Protein AF-A0A834X0B5-F1 (afdb_monomer)

Organism: NCBI:txid362788

Sequence (220 aa):
MANETEEEGETEVTEYNPHFNELLESYNNLLEDSMKVLEKYGELKVSHSKVLKAFGKMKIEKEALEEKFKLKEEEYSMTALITENKKLKATIDKLNYDLGNFVRGEENLNLILGSQRSANDRSGLGFEVESSGTKKNNEVSIGVSDDIPEGIIIQTSPQTEQESVEEFEHETTFQEAEPNSSSLPESPEEPVDIEIEYVAFENQLADIFVEPLVTEKSLS

Secondary structure (DSSP, 8-state):
-----------------HHHHHHHHHHHHHHHHHHHHHHHHHHHHHHHHHHHHHHHHHHHHHHHHHHHHHHHHHHHHHHHHHHHHHHHHHHHHHHHHHHHHHHHHHHHHHHHHHHS--TT-GGGTT---------------------------------------------------PPPP----------------TTSSSSSSSSS------------

Solvent-accessible surface area (backbone atoms only — not comparable to full-atom values): 15037 Å² total; per-residue (Å²): 136,88,84,83,85,83,82,84,74,82,76,81,75,77,76,82,57,68,66,57,57,56,50,52,50,52,50,52,52,53,51,53,51,51,52,53,52,51,52,52,50,52,54,48,53,54,51,50,53,53,50,54,54,52,51,54,51,52,52,53,53,49,54,56,48,54,51,52,49,53,54,50,52,51,50,53,53,50,53,52,52,54,53,50,52,52,53,52,50,55,48,50,56,49,51,53,51,53,48,54,52,50,54,51,50,50,52,53,48,51,53,54,59,72,68,52,73,54,94,81,62,46,84,84,71,78,60,76,78,78,70,84,76,82,85,86,83,90,85,89,80,86,89,81,87,82,87,87,84,87,86,83,86,86,84,80,84,92,81,87,83,80,87,78,86,77,84,79,83,77,84,77,84,80,79,87,78,84,82,81,90,84,89,85,86,90,83,93,78,77,79,83,77,79,78,72,79,79,80,66,67,78,73,64,68,69,76,76,76,81,80,80,87,80,83,87,84,82,94,126

Structure (mmCIF, N/CA/C/O backbone):
data_AF-A0A834X0B5-F1
#
_entry.id   AF-A0A834X0B5-F1
#
loop_
_atom_site.group_PDB
_atom_site.id
_atom_site.type_symbol
_atom_site.label_atom_id
_atom_site.label_alt_id
_atom_site.label_comp_id
_atom_site.label_asym_id
_atom_site.label_entity_id
_atom_site.label_seq_id
_atom_site.pdbx_PDB_ins_code
_atom_site.Cartn_x
_atom_site.Cartn_y
_atom_site.Cartn_z
_atom_site.occupancy
_atom_site.B_iso_or_equiv
_atom_site.auth_seq_id
_atom_site.auth_comp_id
_atom_site.auth_asym_id
_atom_site.auth_atom_id
_atom_site.pdbx_PDB_model_num
ATOM 1 N N . MET A 1 1 ? 70.931 12.854 -102.548 1.00 44.25 1 MET A N 1
ATOM 2 C CA . MET A 1 1 ? 71.277 12.421 -101.181 1.00 44.25 1 MET A CA 1
ATOM 3 C C . MET A 1 1 ? 70.136 12.865 -100.300 1.00 44.25 1 MET A C 1
ATOM 5 O O . MET A 1 1 ? 69.834 14.051 -100.282 1.00 44.25 1 MET A O 1
ATOM 9 N N . ALA A 1 2 ? 69.424 11.880 -99.765 1.00 44.69 2 ALA A N 1
ATOM 10 C CA . ALA A 1 2 ? 68.246 12.032 -98.929 1.00 44.69 2 ALA A CA 1
ATOM 11 C C . ALA A 1 2 ? 68.630 12.599 -97.558 1.00 44.69 2 ALA A C 1
ATOM 13 O O . ALA A 1 2 ? 69.704 12.275 -97.060 1.00 44.69 2 ALA A O 1
ATOM 14 N N . ASN A 1 3 ? 67.745 13.402 -96.973 1.00 43.62 3 ASN A N 1
ATOM 15 C CA . ASN A 1 3 ? 67.653 13.572 -95.528 1.00 43.62 3 ASN A CA 1
ATOM 16 C C . ASN A 1 3 ? 66.162 13.507 -95.179 1.00 43.62 3 ASN A C 1
ATOM 18 O O . ASN A 1 3 ? 65.425 14.474 -95.354 1.00 43.62 3 ASN A O 1
ATOM 22 N N . GLU A 1 4 ? 65.758 12.301 -94.798 1.00 49.53 4 GLU A N 1
ATOM 23 C CA . GLU A 1 4 ? 64.522 11.947 -94.099 1.00 49.53 4 GLU A CA 1
ATOM 24 C C . GLU A 1 4 ? 64.749 12.254 -92.605 1.00 49.53 4 GLU A C 1
ATOM 26 O O . GLU A 1 4 ? 65.837 12.011 -92.091 1.00 49.53 4 GLU A O 1
ATOM 31 N N . THR A 1 5 ? 63.901 13.079 -91.991 1.00 56.78 5 THR A N 1
ATOM 32 C CA . THR A 1 5 ? 62.775 12.675 -91.123 1.00 56.78 5 THR A CA 1
ATOM 33 C C . THR A 1 5 ? 63.229 12.215 -89.738 1.00 56.78 5 THR A C 1
ATOM 35 O O . THR A 1 5 ? 63.638 11.074 -89.584 1.00 56.78 5 THR A O 1
ATOM 38 N N . GLU A 1 6 ? 63.043 13.063 -88.725 1.00 51.62 6 GLU A N 1
ATOM 39 C CA . GLU A 1 6 ? 62.760 12.625 -87.352 1.00 51.62 6 GLU A CA 1
ATOM 40 C C . GLU A 1 6 ? 61.643 13.529 -86.803 1.00 51.62 6 GLU A C 1
ATOM 42 O O . GLU A 1 6 ? 61.875 14.639 -86.331 1.00 51.62 6 GLU A O 1
ATOM 47 N N . GLU A 1 7 ? 60.397 13.078 -86.986 1.00 53.16 7 GLU A N 1
ATOM 48 C CA . GLU A 1 7 ? 59.266 13.484 -86.150 1.00 53.16 7 GLU A CA 1
ATOM 49 C C . GLU A 1 7 ? 59.444 12.790 -84.796 1.00 53.16 7 GLU A C 1
ATOM 51 O O . GLU A 1 7 ? 59.298 11.570 -84.689 1.00 53.16 7 GLU A O 1
ATOM 56 N N . GLU A 1 8 ? 59.766 13.562 -83.760 1.00 48.66 8 GLU A N 1
ATOM 57 C CA . GLU A 1 8 ? 59.634 13.126 -82.373 1.00 48.66 8 GLU A CA 1
ATOM 58 C C . GLU A 1 8 ? 58.140 13.010 -82.049 1.00 48.66 8 GLU A C 1
ATOM 60 O O . GLU A 1 8 ? 57.461 13.980 -81.714 1.00 48.66 8 GLU A O 1
ATOM 65 N N . GLY A 1 9 ? 57.607 11.800 -82.209 1.00 48.62 9 GLY A N 1
ATOM 66 C CA . GLY A 1 9 ? 56.305 11.433 -81.679 1.00 48.62 9 GLY A CA 1
ATOM 67 C C . GLY A 1 9 ? 56.368 11.385 -80.156 1.00 48.62 9 GLY A C 1
ATOM 68 O O . GLY A 1 9 ? 56.924 10.449 -79.583 1.00 48.62 9 GLY A O 1
ATOM 69 N N . GLU A 1 10 ? 55.773 12.381 -79.506 1.00 55.84 10 GLU A N 1
ATOM 70 C CA . GLU A 1 10 ? 55.413 12.351 -78.090 1.00 55.84 10 GLU A CA 1
ATOM 71 C C . GLU A 1 10 ? 54.422 11.201 -77.847 1.00 55.84 10 GLU A C 1
ATOM 73 O O . GLU A 1 10 ? 53.206 11.346 -77.968 1.00 55.84 10 GLU A O 1
ATOM 78 N N . THR A 1 11 ? 54.927 10.013 -77.522 1.00 48.38 11 THR A N 1
ATOM 79 C CA . THR A 1 11 ? 54.092 8.948 -76.967 1.00 48.38 11 THR A CA 1
ATOM 80 C C . THR A 1 11 ? 53.902 9.209 -75.480 1.00 48.38 11 THR A C 1
ATOM 82 O O . THR A 1 11 ? 54.682 8.744 -74.649 1.00 48.38 11 THR A O 1
ATOM 85 N N . GLU A 1 12 ? 52.849 9.954 -75.147 1.00 55.19 12 GLU A N 1
ATOM 86 C CA . GLU A 1 12 ? 52.262 9.982 -73.810 1.00 55.19 12 GLU A CA 1
ATOM 87 C C . GLU A 1 12 ? 51.679 8.587 -73.519 1.00 55.19 12 GLU A C 1
ATOM 89 O O . GLU A 1 12 ? 50.519 8.277 -73.797 1.00 55.19 12 GLU A O 1
ATOM 94 N N . VAL A 1 13 ? 52.528 7.684 -73.023 1.00 51.75 13 VAL A N 1
ATOM 95 C CA . VAL A 1 13 ? 52.095 6.393 -72.487 1.00 51.75 13 VAL A CA 1
ATOM 96 C C . VAL A 1 13 ? 51.410 6.680 -71.156 1.00 51.75 13 VAL A C 1
ATOM 98 O O . VAL A 1 13 ? 52.042 6.734 -70.104 1.00 51.75 13 VAL A O 1
ATOM 101 N N . THR A 1 14 ? 50.096 6.883 -71.200 1.00 57.84 14 THR A N 1
ATOM 102 C CA . THR A 1 14 ? 49.244 6.763 -70.016 1.00 57.84 14 THR A CA 1
ATOM 103 C C . THR A 1 14 ? 49.182 5.283 -69.646 1.00 57.84 14 THR A C 1
ATOM 105 O O . THR A 1 14 ? 48.315 4.530 -70.083 1.00 57.84 14 THR A O 1
ATOM 108 N N . GLU A 1 15 ? 50.182 4.833 -68.890 1.00 60.62 15 GLU A N 1
ATOM 109 C CA . GLU A 1 15 ? 50.247 3.479 -68.352 1.00 60.62 15 GLU A CA 1
ATOM 110 C C . GLU A 1 15 ? 49.049 3.276 -67.410 1.00 60.62 15 GLU A C 1
ATOM 112 O O . GLU A 1 15 ? 49.017 3.750 -66.274 1.00 60.62 15 GLU A O 1
ATOM 117 N N . TYR A 1 16 ? 48.002 2.634 -67.932 1.00 64.94 16 TYR A N 1
ATOM 118 C CA . TYR A 1 16 ? 46.808 2.255 -67.188 1.00 64.94 16 TYR A CA 1
ATOM 119 C C . TYR A 1 16 ? 47.232 1.364 -66.017 1.00 64.94 16 TYR A C 1
ATOM 121 O O . TYR A 1 16 ? 47.630 0.220 -66.225 1.00 64.94 16 TYR A O 1
ATOM 129 N N . ASN A 1 17 ? 47.174 1.893 -64.792 1.00 72.50 17 ASN A N 1
ATOM 130 C CA . ASN A 1 17 ? 47.511 1.148 -63.583 1.00 72.50 17 ASN A CA 1
ATOM 131 C C . ASN A 1 17 ? 46.232 0.513 -62.996 1.00 72.50 17 ASN A C 1
ATOM 133 O O . ASN A 1 17 ? 45.490 1.197 -62.285 1.00 72.50 17 ASN A O 1
ATOM 137 N N . PRO A 1 18 ? 45.938 -0.773 -63.272 1.00 74.12 18 PRO A N 1
ATOM 138 C CA . PRO A 1 18 ? 44.708 -1.432 -62.823 1.00 74.12 18 PRO A CA 1
ATOM 139 C C . PRO A 1 18 ? 44.549 -1.449 -61.295 1.00 74.12 18 PRO A C 1
ATOM 141 O O . PRO A 1 18 ? 43.424 -1.395 -60.804 1.00 74.12 18 PRO A O 1
ATOM 144 N N . HIS A 1 19 ? 45.650 -1.423 -60.538 1.00 81.44 19 HIS A N 1
ATOM 145 C CA . HIS A 1 19 ? 45.615 -1.384 -59.073 1.00 81.44 19 HIS A CA 1
ATOM 146 C C . HIS A 1 19 ? 45.070 -0.066 -58.515 1.00 81.44 19 HIS A C 1
ATOM 148 O O . HIS A 1 19 ? 44.554 -0.035 -57.399 1.00 81.44 19 HIS A O 1
ATOM 154 N N . PHE A 1 20 ? 45.155 1.027 -59.280 1.00 89.56 20 PHE A N 1
ATOM 155 C CA . PHE A 1 20 ? 44.572 2.302 -58.871 1.00 89.56 20 PHE A CA 1
ATOM 156 C C . PHE A 1 20 ? 43.039 2.250 -58.885 1.00 89.56 20 PHE A C 1
ATOM 158 O O . PHE A 1 20 ? 42.401 2.766 -57.970 1.00 89.56 20 PHE A O 1
ATOM 165 N N . ASN A 1 21 ? 42.449 1.580 -59.879 1.00 89.44 21 ASN A N 1
ATOM 166 C CA . ASN A 1 21 ? 40.997 1.432 -59.977 1.00 89.44 21 ASN A CA 1
ATOM 167 C C . ASN A 1 21 ? 40.444 0.513 -58.880 1.00 89.44 21 ASN A C 1
ATOM 169 O O . ASN A 1 21 ? 39.440 0.857 -58.263 1.00 89.44 21 ASN A O 1
ATOM 173 N N . GLU A 1 22 ? 41.131 -0.594 -58.577 1.00 93.44 22 GLU A N 1
ATOM 174 C CA . GLU A 1 22 ? 40.782 -1.473 -57.447 1.00 93.44 22 GLU A CA 1
ATOM 175 C C . GLU A 1 22 ? 40.851 -0.726 -56.104 1.00 93.44 22 GLU A C 1
ATOM 177 O O . GLU A 1 22 ? 39.954 -0.841 -55.266 1.00 93.44 22 GLU A O 1
ATOM 182 N N . LEU A 1 23 ? 41.891 0.093 -55.905 1.00 94.12 23 LEU A N 1
ATOM 183 C CA . LEU A 1 23 ? 42.031 0.913 -54.703 1.00 94.12 23 LEU A CA 1
ATOM 184 C C . LEU A 1 23 ? 40.907 1.953 -54.597 1.00 94.12 23 LEU A C 1
ATOM 186 O O . LEU A 1 23 ? 40.313 2.101 -53.528 1.00 94.12 23 LEU A O 1
ATOM 190 N N . LEU A 1 24 ? 40.587 2.641 -55.693 1.00 94.44 24 LEU A N 1
ATOM 191 C CA . LEU A 1 24 ? 39.503 3.620 -55.743 1.00 94.44 24 LEU A CA 1
ATOM 192 C C . LEU A 1 24 ? 38.141 2.980 -55.432 1.00 94.44 24 LEU A C 1
ATOM 194 O O . LEU A 1 24 ? 37.365 3.536 -54.658 1.00 94.44 24 LEU A O 1
ATOM 198 N N . GLU A 1 25 ? 37.865 1.798 -55.986 1.00 95.62 25 GLU A N 1
ATOM 199 C CA . GLU A 1 25 ? 36.648 1.035 -55.693 1.00 95.62 25 GLU A CA 1
ATOM 200 C C . GLU A 1 25 ? 36.582 0.642 -54.212 1.00 95.62 25 GLU A C 1
ATOM 202 O O . GLU A 1 25 ? 35.570 0.878 -53.551 1.00 95.62 25 GLU A O 1
ATOM 207 N N . SER A 1 26 ? 37.684 0.136 -53.648 1.00 96.00 26 SER A N 1
ATOM 208 C CA . SER A 1 26 ? 37.749 -0.219 -52.226 1.00 96.00 26 SER A CA 1
ATOM 209 C C . SER A 1 26 ? 37.529 0.985 -51.299 1.00 96.00 26 SER A C 1
ATOM 211 O O . SER A 1 26 ? 36.837 0.863 -50.287 1.00 96.00 26 SER A O 1
ATOM 213 N N . TYR A 1 27 ? 38.053 2.160 -51.664 1.00 97.19 27 TYR A N 1
ATOM 214 C CA . TYR A 1 27 ? 37.848 3.403 -50.923 1.00 97.19 27 TYR A CA 1
ATOM 215 C C . TYR A 1 27 ? 36.383 3.846 -50.957 1.00 97.19 27 TYR A C 1
ATOM 217 O O . TYR A 1 27 ? 35.823 4.185 -49.915 1.00 97.19 27 TYR A O 1
ATOM 225 N N . ASN A 1 28 ? 35.746 3.804 -52.130 1.00 96.81 28 ASN A N 1
ATOM 226 C CA . ASN A 1 28 ? 34.336 4.168 -52.270 1.00 96.81 28 ASN A CA 1
ATOM 227 C C . ASN A 1 28 ? 33.427 3.228 -51.468 1.00 96.81 28 ASN A C 1
ATOM 229 O O . ASN A 1 28 ? 32.525 3.701 -50.780 1.00 96.81 28 ASN A O 1
ATOM 233 N N . ASN A 1 29 ? 33.712 1.923 -51.483 1.00 97.56 29 ASN A N 1
ATOM 234 C CA . ASN A 1 29 ? 32.983 0.943 -50.676 1.00 97.56 29 ASN A CA 1
ATOM 235 C C . ASN A 1 29 ? 33.141 1.224 -49.174 1.00 97.56 29 ASN A C 1
ATOM 237 O O . ASN A 1 29 ? 32.155 1.252 -48.439 1.00 97.56 29 ASN A O 1
ATOM 241 N N . LEU A 1 30 ? 34.367 1.503 -48.716 1.00 97.88 30 LEU A N 1
ATOM 242 C CA . LEU A 1 30 ? 34.624 1.857 -47.319 1.00 97.88 30 LEU A CA 1
ATOM 243 C C . LEU A 1 30 ? 33.901 3.149 -46.911 1.00 97.88 30 LEU A C 1
ATOM 245 O O . LEU A 1 30 ? 33.371 3.239 -45.802 1.00 97.88 30 LEU A O 1
ATOM 249 N N . LEU A 1 31 ? 33.868 4.147 -47.796 1.00 97.44 31 LEU A N 1
ATOM 250 C CA . LEU A 1 31 ? 33.149 5.395 -47.564 1.00 97.44 31 LEU A CA 1
ATOM 251 C C . LEU A 1 31 ? 31.646 5.134 -47.425 1.00 97.44 31 LEU A C 1
ATOM 253 O O . LEU A 1 31 ? 31.038 5.606 -46.464 1.00 97.44 31 LEU A O 1
ATOM 257 N N . GLU A 1 32 ? 31.058 4.340 -48.318 1.00 98.12 32 GLU A N 1
ATOM 258 C CA . GLU A 1 32 ? 29.643 3.973 -48.246 1.00 98.12 32 GLU A CA 1
ATOM 259 C C . GLU A 1 32 ? 29.310 3.233 -46.940 1.00 98.12 32 GLU A C 1
ATOM 261 O O . GLU A 1 32 ? 28.353 3.587 -46.243 1.00 98.12 32 GLU A O 1
ATOM 266 N N . ASP A 1 33 ? 30.132 2.256 -46.556 1.00 98.19 33 ASP A N 1
ATOM 267 C CA . ASP A 1 33 ? 29.958 1.516 -45.307 1.00 98.19 33 ASP A CA 1
ATOM 268 C C . ASP A 1 33 ? 30.097 2.430 -44.084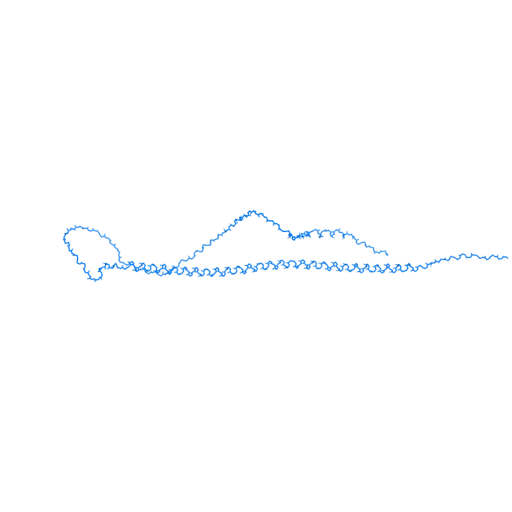 1.00 98.19 33 ASP A C 1
ATOM 270 O O . ASP A 1 33 ? 29.307 2.332 -43.141 1.00 98.19 33 ASP A O 1
ATOM 274 N N . SER A 1 34 ? 31.034 3.384 -44.110 1.00 97.50 34 SER A N 1
ATOM 275 C CA . SER A 1 34 ? 31.188 4.364 -43.031 1.00 97.50 34 SER A CA 1
ATOM 276 C C . SER A 1 34 ? 29.940 5.240 -42.854 1.00 97.50 34 SER A C 1
ATOM 278 O O . SER A 1 34 ? 29.521 5.497 -41.722 1.00 97.50 34 SER A O 1
ATOM 280 N N . MET A 1 35 ? 29.287 5.633 -43.955 1.00 97.94 35 MET A N 1
ATOM 281 C CA . MET A 1 35 ? 28.046 6.410 -43.916 1.00 97.94 35 MET A CA 1
ATOM 282 C C . MET A 1 35 ? 26.885 5.582 -43.351 1.00 97.94 35 MET A C 1
ATOM 284 O O . MET A 1 35 ? 26.141 6.080 -42.504 1.00 97.94 35 M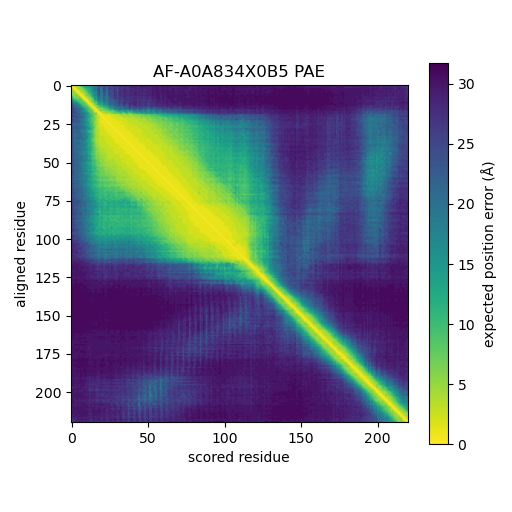ET A O 1
ATOM 288 N N . LYS A 1 36 ? 26.770 4.303 -43.737 1.00 98.12 36 LYS A N 1
ATOM 289 C CA . LYS A 1 36 ? 25.764 3.376 -43.181 1.00 98.12 36 LYS A CA 1
ATOM 290 C C . LYS A 1 36 ? 25.941 3.177 -41.675 1.00 98.12 36 LYS A C 1
ATOM 292 O O . LYS A 1 36 ? 24.965 3.189 -40.925 1.00 98.12 36 LYS A O 1
ATOM 297 N N . VAL A 1 37 ? 27.182 3.013 -41.211 1.00 98.00 37 VAL A N 1
ATOM 298 C CA . VAL A 1 37 ? 27.485 2.887 -39.776 1.00 98.00 37 VAL A CA 1
ATOM 299 C C . VAL A 1 37 ? 27.088 4.157 -39.024 1.00 98.00 37 VAL A C 1
ATOM 301 O O . VAL A 1 37 ? 26.482 4.066 -37.955 1.00 98.00 37 VAL A O 1
ATOM 304 N N . LEU A 1 38 ? 27.374 5.335 -39.584 1.00 98.06 38 LEU A N 1
ATOM 305 C CA . LEU A 1 38 ? 27.013 6.613 -38.972 1.00 98.06 38 LEU A CA 1
ATOM 306 C C . LEU A 1 38 ? 25.491 6.781 -38.835 1.00 98.06 38 LEU A C 1
ATOM 308 O O . LEU A 1 38 ? 25.012 7.198 -37.778 1.00 98.06 38 LEU A O 1
ATOM 312 N N . GLU A 1 39 ? 24.726 6.407 -39.862 1.00 98.12 39 GLU A N 1
ATOM 313 C CA . GLU A 1 39 ? 23.259 6.409 -39.819 1.00 98.12 39 GLU A CA 1
ATOM 314 C C . GLU A 1 39 ? 22.734 5.488 -38.708 1.00 98.12 39 GLU A C 1
ATOM 316 O O . GLU A 1 39 ? 21.954 5.910 -37.848 1.00 98.12 39 GLU A O 1
ATOM 321 N N . LYS A 1 40 ? 23.233 4.247 -38.657 1.00 98.12 40 LYS A N 1
ATOM 322 C CA . LYS A 1 40 ? 22.839 3.264 -37.637 1.00 98.12 40 LYS A CA 1
ATOM 323 C C . LYS A 1 40 ? 23.201 3.709 -36.225 1.00 98.12 40 LYS A C 1
ATOM 325 O O . LYS A 1 40 ? 22.426 3.495 -35.294 1.00 98.12 40 LYS A O 1
ATOM 330 N N . TYR A 1 41 ? 24.341 4.371 -36.053 1.00 98.06 41 TYR A N 1
ATOM 331 C CA . TYR A 1 41 ? 24.720 4.964 -34.776 1.00 98.06 41 TYR A CA 1
ATOM 332 C C . TYR A 1 41 ? 23.750 6.080 -34.352 1.00 98.06 41 TYR A C 1
ATOM 334 O O . TYR A 1 41 ? 23.350 6.145 -33.186 1.00 98.06 41 TYR A O 1
ATOM 342 N N . GLY A 1 42 ? 23.311 6.918 -35.296 1.00 97.88 42 GLY A N 1
ATOM 343 C CA . GLY A 1 42 ? 22.279 7.929 -35.062 1.00 97.88 42 GLY A CA 1
ATOM 344 C C . GLY A 1 42 ? 20.956 7.319 -34.589 1.00 97.88 42 GLY A C 1
ATOM 345 O O . GLY A 1 42 ? 20.409 7.737 -33.564 1.00 97.88 42 GLY A O 1
ATOM 346 N N . GLU A 1 43 ? 20.475 6.282 -35.279 1.00 98.12 43 GLU A N 1
ATOM 347 C CA . GLU A 1 43 ? 19.278 5.526 -34.884 1.00 98.12 43 GLU A CA 1
ATOM 348 C C . GLU A 1 43 ? 19.419 4.931 -33.474 1.00 98.12 43 GLU A C 1
ATOM 350 O O . GLU A 1 43 ? 18.515 5.061 -32.638 1.00 98.12 43 GLU A O 1
ATOM 355 N N . LEU A 1 44 ? 20.572 4.319 -33.182 1.00 98.06 44 LEU A N 1
ATOM 356 C CA . LEU A 1 44 ? 20.861 3.715 -31.885 1.00 98.06 44 LEU A CA 1
ATOM 357 C C . LEU A 1 44 ? 20.842 4.758 -30.764 1.00 98.06 44 LEU A C 1
ATOM 359 O O . LEU A 1 44 ? 20.240 4.518 -29.718 1.00 98.06 44 LEU A O 1
ATOM 363 N N . LYS A 1 45 ? 21.430 5.938 -30.986 1.00 97.75 45 LYS A N 1
ATOM 364 C CA . LYS A 1 45 ? 21.430 7.041 -30.015 1.00 97.75 45 LYS A CA 1
ATOM 365 C C . LYS A 1 45 ? 20.009 7.506 -29.687 1.00 97.75 45 LYS A C 1
ATOM 367 O O . LYS A 1 45 ? 19.678 7.720 -28.517 1.00 97.75 45 LYS A O 1
ATOM 372 N N . VAL A 1 46 ? 19.147 7.618 -30.699 1.00 97.88 46 VAL A N 1
ATOM 373 C CA . VAL A 1 46 ? 17.732 7.971 -30.509 1.00 97.88 46 VAL A CA 1
ATOM 374 C C . VAL A 1 46 ? 16.995 6.880 -29.731 1.00 97.88 46 VAL A C 1
ATOM 376 O O . VAL A 1 46 ? 16.249 7.192 -28.800 1.00 97.88 46 VAL A O 1
ATOM 379 N N . SER A 1 47 ? 17.208 5.609 -30.078 1.00 97.81 47 SER A N 1
ATOM 380 C CA . SER A 1 47 ? 16.612 4.470 -29.371 1.00 97.81 47 SER A CA 1
ATOM 381 C C . SER A 1 47 ? 17.037 4.432 -27.899 1.00 97.81 47 SER A C 1
ATOM 383 O O . SER A 1 47 ? 16.192 4.373 -27.006 1.00 97.81 47 SER A O 1
ATOM 385 N N . HIS A 1 48 ? 18.334 4.589 -27.634 1.00 97.00 48 HIS A N 1
ATOM 386 C CA . HIS A 1 48 ? 18.894 4.628 -26.287 1.00 97.00 48 HIS A CA 1
ATOM 387 C C . HIS A 1 48 ? 18.273 5.747 -25.437 1.00 97.00 48 HIS A C 1
ATOM 389 O O . HIS A 1 48 ? 17.843 5.509 -24.309 1.00 97.00 48 HIS A O 1
ATOM 395 N N . SER A 1 49 ? 18.121 6.952 -26.000 1.00 97.62 49 SER A N 1
ATOM 396 C CA . SER A 1 49 ? 17.451 8.063 -25.311 1.00 97.62 49 SER A CA 1
ATOM 397 C C . SER A 1 49 ? 15.990 7.748 -24.961 1.00 97.62 49 SER A C 1
ATOM 399 O O . SER A 1 49 ? 15.528 8.077 -23.867 1.00 97.62 49 SER A O 1
ATOM 401 N N . LYS A 1 50 ? 15.251 7.076 -25.855 1.00 97.75 50 LYS A N 1
ATOM 402 C CA . LYS A 1 50 ? 13.866 6.655 -25.583 1.00 97.75 50 LYS A CA 1
ATOM 403 C C . LYS A 1 50 ? 13.798 5.641 -24.442 1.00 97.75 50 LYS A C 1
ATOM 405 O O . LYS A 1 50 ? 12.939 5.783 -23.572 1.00 97.75 50 LYS A O 1
ATOM 410 N N . VAL A 1 51 ? 14.702 4.662 -24.428 1.00 97.94 51 VAL A N 1
ATOM 411 C CA . VAL A 1 51 ? 14.778 3.648 -23.365 1.00 97.94 51 VAL A CA 1
ATOM 412 C C . VAL A 1 51 ? 15.092 4.295 -22.018 1.00 97.94 51 VAL A C 1
ATOM 414 O O . VAL A 1 51 ? 14.387 4.024 -21.051 1.00 97.94 51 VAL A O 1
ATOM 417 N N . LEU A 1 52 ? 16.061 5.213 -21.956 1.00 97.44 52 LEU A N 1
ATOM 418 C CA . LEU A 1 52 ? 16.385 5.938 -20.721 1.00 97.44 52 LEU A CA 1
ATOM 419 C C . LEU A 1 52 ? 15.185 6.721 -20.174 1.00 97.44 52 LEU A C 1
ATOM 421 O O . LEU A 1 52 ? 14.887 6.653 -18.983 1.00 97.44 52 LEU A O 1
ATOM 425 N N . LYS A 1 53 ? 14.440 7.414 -21.045 1.00 97.50 53 LYS A N 1
ATOM 426 C CA . LYS A 1 53 ? 13.218 8.128 -20.643 1.00 97.50 53 LYS A CA 1
ATOM 427 C C . LYS A 1 53 ? 12.139 7.179 -20.120 1.00 97.50 53 LYS A C 1
ATOM 429 O O . LYS A 1 53 ? 11.469 7.503 -19.144 1.00 97.50 53 LYS A O 1
ATOM 434 N N . ALA A 1 54 ? 11.951 6.027 -20.764 1.00 97.69 54 ALA A N 1
ATOM 435 C CA . ALA A 1 54 ? 10.991 5.022 -20.314 1.00 97.69 54 ALA A CA 1
ATOM 436 C C . ALA A 1 54 ? 11.391 4.425 -18.957 1.00 97.69 54 ALA A C 1
ATOM 438 O O . ALA A 1 54 ? 10.547 4.295 -18.075 1.00 97.69 54 ALA A O 1
ATOM 439 N N . PHE A 1 55 ? 12.679 4.138 -18.764 1.00 97.81 55 PHE A N 1
ATOM 440 C CA . PHE A 1 55 ? 13.209 3.641 -17.499 1.00 97.81 55 PHE A CA 1
ATOM 441 C C . PHE A 1 55 ? 12.998 4.641 -16.355 1.00 97.81 55 PHE A C 1
ATOM 443 O O . PHE A 1 55 ? 12.513 4.257 -15.294 1.00 97.81 55 PHE A O 1
ATOM 450 N N . GLY A 1 56 ? 13.269 5.930 -16.587 1.00 97.56 56 GLY A N 1
ATOM 451 C CA . GLY A 1 56 ? 13.006 6.981 -15.599 1.00 97.56 56 GLY A CA 1
ATOM 452 C C . GLY A 1 56 ? 11.532 7.054 -15.187 1.00 97.56 56 GLY A C 1
ATOM 453 O O . GLY A 1 56 ? 11.228 7.108 -13.999 1.00 97.56 56 GLY A O 1
ATOM 454 N N . LYS A 1 57 ? 10.604 6.967 -16.151 1.00 97.25 57 LYS A N 1
ATOM 455 C CA . LYS A 1 57 ? 9.161 6.912 -15.855 1.00 97.25 57 LYS A CA 1
ATOM 456 C C . LYS A 1 57 ? 8.790 5.690 -15.021 1.00 97.25 57 LYS A C 1
ATOM 458 O O . LYS A 1 57 ? 8.088 5.825 -14.029 1.00 97.25 57 LYS A O 1
ATOM 463 N N . MET A 1 58 ? 9.301 4.519 -15.395 1.00 96.94 58 MET A N 1
ATOM 464 C CA . MET A 1 58 ? 9.039 3.273 -14.678 1.00 96.94 58 MET A CA 1
ATOM 465 C C . MET A 1 58 ? 9.576 3.313 -13.240 1.00 96.94 58 MET A C 1
ATOM 467 O O . MET A 1 58 ? 8.935 2.780 -12.339 1.00 96.94 58 MET A O 1
ATOM 471 N N . LYS A 1 59 ? 10.720 3.971 -13.004 1.00 97.75 59 LYS A N 1
ATOM 472 C CA . LYS A 1 59 ? 11.261 4.182 -11.654 1.00 97.75 59 LYS A CA 1
ATOM 473 C C . LYS A 1 59 ? 10.304 5.018 -10.794 1.00 97.75 59 LYS A C 1
ATOM 475 O O . LYS A 1 59 ? 9.951 4.586 -9.704 1.00 97.75 59 LYS A O 1
ATOM 480 N N . ILE A 1 60 ? 9.824 6.143 -11.324 1.00 97.56 60 ILE A N 1
ATOM 481 C CA . ILE A 1 60 ? 8.861 7.016 -10.631 1.00 97.56 60 ILE A CA 1
ATOM 482 C C . ILE A 1 60 ? 7.542 6.274 -10.361 1.00 97.56 60 ILE A C 1
ATOM 484 O O . ILE A 1 60 ? 6.993 6.347 -9.265 1.00 97.56 60 ILE A O 1
ATOM 488 N N . GLU A 1 61 ? 7.026 5.532 -11.344 1.00 97.62 61 GLU A N 1
ATOM 489 C CA . GLU A 1 61 ? 5.795 4.746 -11.184 1.00 97.62 61 GLU A CA 1
ATOM 490 C C . GLU A 1 61 ? 5.937 3.653 -10.119 1.00 97.62 61 GLU A C 1
ATOM 492 O O . GLU A 1 61 ? 5.001 3.427 -9.350 1.00 97.62 61 GLU A O 1
ATOM 497 N N . LYS A 1 62 ? 7.103 2.998 -10.048 1.00 97.56 62 LYS A N 1
ATOM 498 C CA . LYS A 1 62 ? 7.413 2.010 -9.012 1.00 97.56 62 LYS A CA 1
ATOM 499 C C . LYS A 1 62 ? 7.378 2.648 -7.621 1.00 97.56 62 LYS A C 1
ATOM 501 O O . LYS A 1 62 ? 6.679 2.134 -6.753 1.00 97.56 62 LYS A O 1
ATOM 506 N N . GLU A 1 63 ? 8.089 3.756 -7.423 1.00 97.25 63 GLU A N 1
ATOM 507 C CA . GLU A 1 63 ? 8.145 4.469 -6.136 1.00 97.25 63 GLU A CA 1
ATOM 508 C C . GLU A 1 63 ? 6.742 4.915 -5.687 1.00 97.25 63 GLU A C 1
ATOM 510 O O . GLU A 1 63 ? 6.328 4.651 -4.558 1.00 97.25 63 GLU A O 1
ATOM 515 N N . ALA A 1 64 ? 5.949 5.477 -6.605 1.00 97.31 64 ALA A N 1
ATOM 516 C CA . ALA A 1 64 ? 4.569 5.873 -6.325 1.00 97.31 64 ALA A CA 1
ATOM 517 C C . ALA A 1 64 ? 3.655 4.681 -5.975 1.00 97.31 64 ALA A C 1
ATOM 519 O O . ALA A 1 64 ? 2.696 4.823 -5.211 1.00 97.31 64 ALA A O 1
ATOM 520 N N . LEU A 1 65 ? 3.900 3.501 -6.552 1.00 97.50 65 LEU A N 1
ATOM 521 C CA . LEU A 1 65 ? 3.128 2.298 -6.243 1.00 97.50 65 LEU A CA 1
ATOM 522 C C . LEU A 1 65 ? 3.498 1.721 -4.871 1.00 97.50 65 LEU A C 1
ATOM 524 O O . LEU A 1 65 ? 2.609 1.273 -4.146 1.00 97.50 65 LEU A O 1
ATOM 528 N N . GLU A 1 66 ? 4.779 1.760 -4.504 1.00 97.44 66 GLU A N 1
ATOM 529 C CA . GLU A 1 66 ? 5.256 1.359 -3.177 1.00 97.44 66 GLU A CA 1
ATOM 530 C C . GLU A 1 66 ? 4.662 2.250 -2.078 1.00 97.44 66 GLU A C 1
ATOM 532 O O . GLU A 1 66 ? 4.178 1.736 -1.070 1.00 97.44 66 GLU A O 1
ATOM 537 N N . GLU A 1 67 ? 4.608 3.568 -2.290 1.00 97.38 67 GLU A N 1
ATOM 538 C CA . GLU A 1 67 ? 3.960 4.503 -1.361 1.00 97.38 67 GLU A CA 1
ATOM 539 C C . GLU A 1 67 ? 2.463 4.201 -1.198 1.00 97.38 67 GLU A C 1
ATOM 541 O O . GLU A 1 67 ? 1.960 4.084 -0.079 1.00 97.38 67 GLU A O 1
ATOM 546 N N . LYS A 1 68 ? 1.746 3.972 -2.307 1.00 97.19 68 LYS A N 1
ATOM 547 C CA . LYS A 1 68 ? 0.329 3.574 -2.264 1.00 97.19 68 LYS A CA 1
ATOM 548 C C . LYS A 1 68 ? 0.103 2.277 -1.496 1.00 97.19 68 LYS A C 1
ATOM 550 O O . LYS A 1 68 ? -0.930 2.136 -0.845 1.00 97.19 68 LYS A O 1
ATOM 555 N N . PHE A 1 69 ? 1.023 1.320 -1.596 1.00 96.75 69 PHE A N 1
ATOM 556 C CA . PHE A 1 69 ? 0.912 0.063 -0.864 1.00 96.75 69 PHE A CA 1
ATOM 557 C C . PHE A 1 69 ? 1.063 0.282 0.644 1.00 96.75 69 PHE A C 1
ATOM 559 O O . PHE A 1 69 ? 0.225 -0.209 1.399 1.00 96.75 69 PHE A O 1
ATOM 566 N N . LYS A 1 70 ? 2.051 1.084 1.065 1.00 96.81 70 LYS A N 1
ATOM 567 C CA . LYS A 1 70 ? 2.250 1.461 2.475 1.00 96.81 70 LYS A CA 1
ATOM 568 C C . LYS A 1 70 ? 1.018 2.154 3.058 1.00 96.81 70 LYS A C 1
ATOM 570 O O . LYS A 1 70 ? 0.496 1.716 4.077 1.00 96.81 70 LYS A O 1
ATOM 575 N N . LEU A 1 71 ? 0.484 3.158 2.358 1.00 96.25 71 LEU A N 1
ATOM 576 C CA . LEU A 1 71 ? -0.727 3.868 2.792 1.00 96.25 71 LEU A CA 1
ATOM 577 C C . LEU A 1 71 ? -1.931 2.930 2.937 1.00 96.25 71 LEU A C 1
ATOM 579 O O . LEU A 1 71 ? -2.714 3.044 3.877 1.00 96.25 71 LEU A O 1
ATOM 583 N N . LYS A 1 72 ? -2.076 1.972 2.018 1.00 96.44 72 LYS A N 1
ATOM 584 C CA . LYS A 1 72 ? -3.164 0.995 2.073 1.00 96.44 72 LYS A CA 1
ATOM 585 C C . LYS A 1 72 ? -3.017 0.036 3.258 1.00 96.44 72 LYS A C 1
ATOM 587 O O . LYS A 1 72 ? -4.014 -0.348 3.863 1.00 96.44 72 LYS A O 1
ATOM 592 N N . GLU A 1 73 ? -1.795 -0.372 3.582 1.00 95.62 73 GLU A N 1
ATOM 593 C CA . GLU A 1 73 ? -1.508 -1.200 4.756 1.00 95.62 73 GLU A CA 1
ATOM 594 C C . GLU A 1 73 ? -1.858 -0.465 6.060 1.00 95.62 73 GLU A C 1
ATOM 596 O O . GLU A 1 73 ? -2.547 -1.022 6.922 1.00 95.62 73 GLU A O 1
ATOM 601 N N . GLU A 1 74 ? -1.484 0.812 6.161 1.00 95.50 74 GLU A N 1
ATOM 602 C CA . GLU A 1 74 ? -1.850 1.682 7.283 1.00 95.50 74 GLU A CA 1
ATOM 603 C C . GLU A 1 74 ? -3.372 1.856 7.407 1.00 95.50 74 GLU A C 1
ATOM 605 O O . GLU A 1 74 ? -3.919 1.739 8.506 1.00 95.50 74 GLU A O 1
ATOM 610 N N . GLU A 1 75 ? -4.083 2.048 6.291 1.00 95.94 75 GLU A N 1
ATOM 611 C CA . GLU A 1 75 ? -5.549 2.154 6.261 1.00 95.94 75 GLU A CA 1
ATOM 612 C C . GLU A 1 75 ? -6.232 0.883 6.800 1.00 95.94 75 GLU A C 1
ATOM 614 O O . GLU A 1 75 ? -7.173 0.960 7.605 1.00 95.94 75 GLU A O 1
ATOM 619 N N . TYR A 1 76 ? -5.752 -0.302 6.402 1.00 94.50 76 TYR A N 1
ATOM 620 C CA . TYR A 1 76 ? -6.267 -1.572 6.922 1.00 94.50 76 TYR A CA 1
ATOM 621 C C . TYR A 1 76 ? -6.029 -1.710 8.427 1.00 94.50 76 TYR A C 1
ATOM 623 O O . TYR A 1 76 ? -6.951 -2.092 9.156 1.00 94.50 76 TYR A O 1
ATOM 631 N N . SER A 1 77 ? -4.824 -1.372 8.894 1.00 96.06 77 SER A N 1
ATOM 632 C CA . SER A 1 77 ? -4.472 -1.392 10.317 1.00 96.06 77 SER A CA 1
ATOM 633 C C . SER A 1 77 ? -5.375 -0.453 11.127 1.00 96.06 77 SER A C 1
ATOM 635 O O . SER A 1 77 ? -5.997 -0.860 12.113 1.00 96.06 77 SER A O 1
ATOM 637 N N . MET A 1 78 ? -5.562 0.779 10.648 1.00 96.31 78 MET A N 1
ATOM 638 C CA . MET A 1 78 ? -6.420 1.772 11.291 1.00 96.31 78 MET A CA 1
ATOM 639 C C . MET A 1 78 ? -7.884 1.313 11.350 1.00 96.31 78 MET A C 1
ATOM 641 O O . MET A 1 78 ? -8.538 1.429 12.387 1.00 96.31 78 MET A O 1
ATOM 645 N N . THR A 1 79 ? -8.404 0.722 10.272 1.00 96.56 79 THR A N 1
ATOM 646 C CA . THR A 1 79 ? -9.785 0.213 10.220 1.00 96.56 79 THR A CA 1
ATOM 647 C C . THR A 1 79 ? -10.015 -0.930 11.214 1.00 96.56 79 THR A C 1
ATOM 649 O O . THR A 1 79 ? -11.072 -0.999 11.861 1.00 96.56 79 THR A O 1
ATOM 652 N N . ALA A 1 80 ? -9.029 -1.817 11.375 1.00 96.62 80 ALA A N 1
ATOM 653 C CA . ALA A 1 80 ? -9.075 -2.890 12.362 1.00 96.62 80 ALA A CA 1
ATOM 654 C C . ALA A 1 80 ? -9.130 -2.326 13.792 1.00 96.62 80 ALA A C 1
ATOM 656 O O . ALA A 1 80 ? -10.037 -2.683 14.551 1.00 96.62 80 ALA A O 1
ATOM 657 N N . LEU A 1 81 ? -8.253 -1.368 14.114 1.00 97.31 81 LEU A N 1
ATOM 658 C CA . LEU A 1 81 ? -8.222 -0.692 15.415 1.00 97.31 81 LEU A CA 1
ATOM 659 C C . LEU A 1 81 ? -9.518 0.075 15.713 1.00 97.31 81 LEU A C 1
ATOM 661 O O . LEU A 1 81 ? -10.038 0.008 16.826 1.00 97.31 81 LEU A O 1
ATOM 665 N N . ILE A 1 82 ? -10.096 0.771 14.729 1.00 97.88 82 ILE A N 1
ATOM 666 C CA . ILE A 1 82 ? -11.394 1.454 14.886 1.00 97.88 82 ILE A CA 1
ATOM 667 C C . ILE A 1 82 ? -12.497 0.442 15.218 1.00 97.88 82 ILE A C 1
ATOM 669 O O . ILE A 1 82 ? -13.354 0.693 16.070 1.00 97.88 82 ILE A O 1
ATOM 673 N N . THR A 1 83 ? -12.494 -0.711 14.551 1.00 97.94 83 THR A N 1
ATOM 674 C CA . THR A 1 83 ? -13.492 -1.764 14.774 1.00 97.94 83 THR A CA 1
ATOM 675 C C . THR A 1 83 ? -13.353 -2.385 16.163 1.00 97.94 83 THR A C 1
ATOM 677 O O . 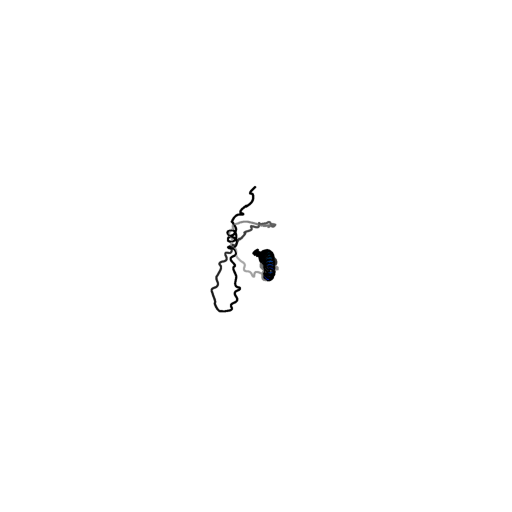THR A 1 83 ? -14.358 -2.635 16.831 1.00 97.94 83 THR A O 1
ATOM 680 N N . GLU A 1 84 ? -12.125 -2.615 16.618 1.00 98.12 84 GLU A N 1
ATOM 681 C CA . GLU A 1 84 ? -11.843 -3.114 17.962 1.00 98.12 84 GLU A CA 1
ATOM 682 C C . GLU A 1 84 ? -12.254 -2.106 19.040 1.00 98.12 84 GLU A C 1
ATOM 684 O O . GLU A 1 84 ? -13.002 -2.461 19.950 1.00 98.12 84 GLU A O 1
ATOM 689 N N . ASN A 1 85 ? -11.898 -0.829 18.877 1.00 98.12 85 ASN A N 1
ATOM 690 C CA . ASN A 1 85 ? -12.311 0.241 19.787 1.00 98.12 85 ASN A CA 1
ATOM 691 C C . ASN A 1 85 ? -13.837 0.344 19.916 1.00 98.12 85 ASN A C 1
ATOM 693 O O . ASN A 1 85 ? -14.357 0.502 21.021 1.00 98.12 85 ASN A O 1
ATOM 697 N N . LYS A 1 86 ? -14.586 0.179 18.816 1.00 98.44 86 LYS A N 1
ATOM 698 C CA . LYS A 1 86 ? -16.059 0.128 18.862 1.00 98.44 86 LYS A CA 1
ATOM 699 C C . LYS A 1 86 ? -16.577 -1.040 19.709 1.00 98.44 86 LYS A C 1
ATOM 701 O O . LYS A 1 86 ? -17.535 -0.865 20.461 1.00 98.44 86 LYS A O 1
ATOM 706 N N . LYS A 1 87 ? -15.956 -2.221 19.614 1.00 98.50 87 LYS A N 1
ATOM 707 C CA . LYS A 1 87 ? -16.326 -3.397 20.426 1.00 98.50 87 LYS A CA 1
ATOM 708 C C . LYS A 1 87 ? -15.989 -3.200 21.903 1.00 98.50 87 LYS A C 1
ATOM 710 O O . LYS A 1 87 ? -16.798 -3.551 22.764 1.00 98.50 87 LYS A O 1
ATOM 715 N N . LEU A 1 88 ? -14.821 -2.630 22.194 1.00 98.62 88 LEU A N 1
ATOM 716 C CA . LEU A 1 88 ? -14.406 -2.310 23.558 1.00 98.62 88 LEU A CA 1
ATOM 717 C C . LEU A 1 88 ? -15.360 -1.297 24.193 1.00 98.62 88 LEU A C 1
ATOM 719 O O . LEU A 1 88 ? -15.850 -1.543 25.291 1.00 98.62 88 LEU A O 1
ATOM 723 N N . LYS A 1 89 ? -15.725 -0.234 23.466 1.00 98.62 89 LYS A N 1
ATOM 724 C CA . LYS A 1 89 ? -16.709 0.755 23.926 1.00 98.62 89 LYS A CA 1
ATOM 725 C C . LYS A 1 89 ? -18.057 0.116 24.266 1.00 98.62 89 LYS A C 1
ATOM 727 O O . LYS A 1 89 ? -18.553 0.301 25.370 1.00 98.62 89 LYS A O 1
ATOM 732 N N . ALA A 1 90 ? -18.589 -0.734 23.385 1.00 98.56 90 ALA A N 1
ATOM 733 C CA . ALA A 1 90 ? -19.832 -1.459 23.658 1.00 98.56 90 ALA A CA 1
ATOM 734 C C . ALA A 1 90 ? -19.738 -2.378 24.895 1.00 98.56 90 ALA A C 1
ATOM 736 O O . ALA A 1 90 ? -20.717 -2.566 25.617 1.00 98.56 90 ALA A O 1
ATOM 737 N N . THR A 1 91 ? -18.559 -2.951 25.153 1.00 98.62 91 THR A N 1
ATOM 738 C CA . THR A 1 91 ? -18.315 -3.781 26.341 1.00 98.62 91 THR A CA 1
ATOM 739 C C . THR A 1 91 ? -18.287 -2.933 27.612 1.00 98.62 91 THR A C 1
ATOM 741 O O . THR A 1 91 ? -18.893 -3.324 28.607 1.00 98.62 91 THR A O 1
ATOM 744 N N . ILE A 1 92 ? -17.643 -1.763 27.571 1.00 98.69 92 ILE A N 1
ATOM 745 C CA . ILE A 1 92 ? -17.625 -0.793 28.675 1.00 98.69 92 ILE A CA 1
ATOM 746 C C . ILE A 1 92 ? -19.048 -0.336 29.004 1.00 98.69 92 ILE A C 1
ATOM 748 O O . ILE A 1 92 ? -19.447 -0.389 30.165 1.00 98.69 92 ILE A O 1
ATOM 752 N N . ASP A 1 93 ? -19.838 0.034 27.994 1.00 98.56 93 ASP A N 1
ATOM 753 C CA . ASP A 1 93 ? -21.221 0.481 28.187 1.00 98.56 93 ASP A CA 1
ATOM 754 C C . ASP A 1 93 ? -22.073 -0.606 28.862 1.00 98.56 93 ASP A C 1
ATOM 756 O O . ASP A 1 93 ? -22.830 -0.330 29.796 1.00 98.56 93 ASP A O 1
ATOM 760 N N . LYS A 1 94 ? -21.899 -1.868 28.447 1.00 98.75 94 LYS A N 1
ATOM 761 C CA . LYS A 1 94 ? -22.575 -3.012 29.070 1.00 98.75 94 LYS A CA 1
ATOM 762 C C . LYS A 1 94 ? -22.146 -3.216 30.526 1.00 98.75 94 LYS A C 1
ATOM 764 O O . LYS A 1 94 ? -23.000 -3.411 31.385 1.00 98.75 94 LYS A O 1
ATOM 769 N N . LEU A 1 95 ? -20.846 -3.169 30.810 1.00 98.69 95 LEU A N 1
ATOM 770 C CA . LEU A 1 95 ? -20.332 -3.339 32.172 1.00 98.69 95 LEU A CA 1
ATOM 771 C C . LEU A 1 95 ? -20.809 -2.220 33.102 1.00 98.69 95 LEU A C 1
ATOM 773 O O . LEU A 1 95 ? -21.195 -2.495 34.233 1.00 98.69 95 LEU A O 1
ATOM 777 N N . ASN A 1 96 ? -20.846 -0.979 32.618 1.00 98.62 96 ASN A N 1
ATOM 778 C CA . ASN A 1 96 ? -21.384 0.152 33.371 1.00 98.62 96 ASN A CA 1
ATOM 779 C C . ASN A 1 96 ? -22.879 -0.023 33.668 1.00 98.62 96 ASN A C 1
ATOM 781 O O . ASN A 1 96 ? -23.326 0.263 34.779 1.00 98.62 96 ASN A O 1
ATOM 785 N N . TYR A 1 97 ? -23.648 -0.535 32.704 1.00 98.56 97 TYR A N 1
ATOM 786 C CA . TYR A 1 97 ? -25.054 -0.875 32.913 1.00 98.56 97 TYR A CA 1
ATOM 787 C C . TYR A 1 97 ? -25.232 -1.963 33.984 1.00 98.56 97 TYR A C 1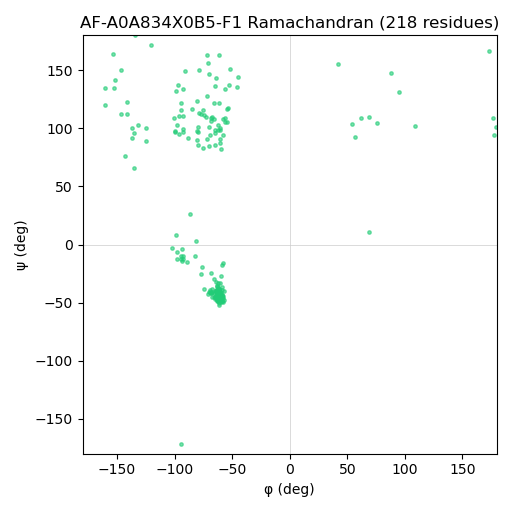
ATOM 789 O O . TYR A 1 97 ? -26.034 -1.799 34.908 1.00 98.56 97 TYR A O 1
ATOM 797 N N . ASP A 1 98 ? -24.460 -3.048 33.894 1.00 98.56 98 ASP A N 1
ATOM 798 C CA . ASP A 1 98 ? -24.501 -4.151 34.857 1.00 98.56 98 ASP A CA 1
ATOM 799 C C . ASP A 1 98 ? -24.096 -3.678 36.265 1.00 98.56 98 ASP A C 1
ATOM 801 O O . ASP A 1 98 ? -24.765 -4.008 37.247 1.00 98.56 98 ASP A O 1
ATOM 805 N N . LEU A 1 99 ? -23.065 -2.832 36.366 1.00 98.38 99 LEU A N 1
ATOM 806 C CA . LEU A 1 99 ? -22.633 -2.222 37.623 1.00 98.38 99 LEU A CA 1
ATOM 807 C C . LEU A 1 99 ? -23.728 -1.333 38.227 1.00 98.38 99 LEU A C 1
ATOM 809 O O . LEU A 1 99 ? -24.033 -1.453 39.411 1.00 98.38 99 LEU A O 1
ATOM 813 N N . GLY A 1 100 ? -24.378 -0.490 37.421 1.00 98.00 100 GLY A N 1
ATOM 814 C CA . GLY A 1 100 ? -25.493 0.342 37.881 1.00 98.00 100 GLY A CA 1
ATOM 815 C C . GLY A 1 100 ? -26.696 -0.474 38.372 1.00 98.00 100 GLY A C 1
ATOM 816 O O . GLY A 1 100 ? -27.394 -0.072 39.304 1.00 98.00 100 GLY A O 1
ATOM 817 N N . ASN A 1 101 ? -26.949 -1.646 37.787 1.00 97.75 101 ASN A N 1
ATOM 818 C CA . ASN A 1 101 ? -27.962 -2.576 38.295 1.00 97.75 101 ASN A CA 1
ATOM 819 C C . ASN A 1 101 ? -27.546 -3.220 39.618 1.00 97.75 101 ASN A C 1
ATOM 821 O O . ASN A 1 101 ? -28.381 -3.350 40.512 1.00 97.75 101 ASN A O 1
ATOM 825 N N . PHE A 1 102 ? -26.275 -3.599 39.745 1.00 97.94 102 PHE A N 1
ATOM 826 C CA . PHE A 1 102 ? -25.736 -4.181 40.968 1.00 97.94 102 PHE A CA 1
ATOM 827 C C . PHE A 1 102 ? -25.831 -3.207 42.149 1.00 97.94 102 PHE A C 1
ATOM 829 O O . PHE A 1 102 ? -26.409 -3.563 43.174 1.00 97.94 102 PHE A O 1
ATOM 836 N N . VAL A 1 103 ? -25.364 -1.964 41.975 1.00 97.25 103 VAL A N 1
ATOM 837 C CA . VAL A 1 103 ? -25.406 -0.918 43.014 1.00 97.25 103 VAL A CA 1
ATOM 838 C C . VAL A 1 103 ? -26.843 -0.647 43.471 1.00 97.25 103 VAL A C 1
ATOM 840 O O . VAL A 1 103 ? -27.126 -0.652 44.665 1.00 97.25 103 VAL A O 1
ATOM 843 N N . ARG A 1 104 ? -27.798 -0.527 42.538 1.00 96.81 104 ARG A N 1
ATOM 844 C CA . ARG A 1 104 ? -29.223 -0.379 42.893 1.00 96.81 104 ARG A CA 1
ATOM 845 C C . ARG A 1 104 ? -29.781 -1.593 43.638 1.00 96.81 104 ARG A C 1
ATOM 847 O O . ARG A 1 104 ? -30.639 -1.451 44.506 1.00 96.81 104 ARG A O 1
ATOM 854 N N . GLY A 1 105 ? -29.333 -2.798 43.288 1.00 96.81 105 GLY A N 1
ATOM 855 C CA . GLY A 1 105 ? -29.690 -4.021 44.005 1.00 96.81 105 GLY A CA 1
ATOM 856 C C . GLY A 1 105 ? -29.206 -4.003 45.457 1.00 96.81 105 GLY A C 1
ATOM 857 O O . GLY A 1 105 ? -29.966 -4.367 46.354 1.00 96.81 105 GLY A O 1
ATOM 858 N N . GLU A 1 106 ? -27.980 -3.533 45.687 1.00 95.44 106 GLU A N 1
ATOM 859 C CA . GLU A 1 106 ? -27.397 -3.353 47.020 1.00 95.44 106 GLU A CA 1
ATOM 860 C C . GLU A 1 106 ? -28.175 -2.322 47.851 1.00 95.44 106 GLU A C 1
ATOM 862 O O . GLU A 1 106 ? -28.554 -2.603 48.989 1.00 95.44 106 GLU A O 1
ATOM 867 N N . GLU A 1 107 ? -28.490 -1.159 47.277 1.00 95.44 107 GLU A N 1
ATOM 868 C CA . GLU A 1 107 ? -29.298 -0.121 47.933 1.00 95.44 107 GLU A CA 1
ATOM 869 C C . GLU A 1 107 ? -30.685 -0.642 48.331 1.00 95.44 107 GLU A C 1
ATOM 871 O O . GLU A 1 107 ? -31.128 -0.456 49.468 1.00 95.44 107 GLU A O 1
ATOM 876 N N . ASN A 1 108 ? -31.353 -1.358 47.420 1.00 92.94 108 ASN A N 1
ATOM 877 C CA . ASN A 1 108 ? -32.655 -1.970 47.679 1.00 92.94 108 ASN A CA 1
ATOM 878 C C . ASN A 1 108 ? -32.584 -3.018 48.797 1.00 92.94 108 ASN A C 1
ATOM 880 O O . ASN A 1 108 ? -33.475 -3.078 49.648 1.00 92.94 108 ASN A O 1
ATOM 884 N N . LEU A 1 109 ? -31.529 -3.836 48.821 1.00 94.69 109 LEU A N 1
ATOM 885 C CA . LEU A 1 109 ? -31.313 -4.811 49.885 1.00 94.69 109 LEU A CA 1
ATOM 886 C C . LEU A 1 109 ? -31.113 -4.116 51.237 1.00 94.69 109 LEU A C 1
ATOM 888 O O . LEU A 1 109 ? -31.738 -4.509 52.223 1.00 94.69 109 LEU A O 1
ATOM 892 N N . ASN A 1 110 ? -30.300 -3.061 51.278 1.00 92.12 110 ASN A N 1
ATOM 893 C CA . ASN A 1 110 ? -30.063 -2.277 52.488 1.00 92.12 110 ASN A CA 1
ATOM 894 C C . ASN A 1 110 ? -31.349 -1.623 53.014 1.00 92.12 110 ASN A C 1
ATOM 896 O O . ASN A 1 110 ? -31.591 -1.641 54.220 1.00 92.12 110 ASN A O 1
ATOM 900 N N . LEU A 1 111 ? -32.212 -1.117 52.126 1.00 91.81 111 LEU A N 1
ATOM 901 C CA . LEU A 1 111 ? -33.543 -0.604 52.475 1.00 91.81 111 LEU A 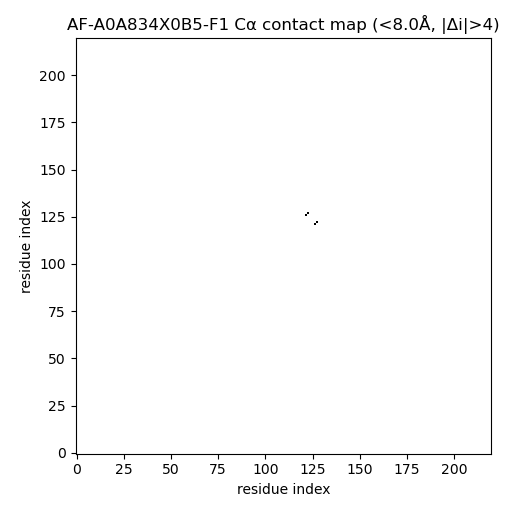CA 1
ATOM 902 C C . LEU A 1 111 ? -34.418 -1.674 53.142 1.00 91.81 111 LEU A C 1
ATOM 904 O O . LEU A 1 111 ? -34.996 -1.431 54.204 1.00 91.81 111 LEU A O 1
ATOM 908 N N . ILE A 1 112 ? -34.485 -2.872 52.554 1.00 91.06 112 ILE A N 1
ATOM 909 C CA . ILE A 1 112 ? -35.265 -3.989 53.105 1.00 91.06 112 ILE A CA 1
ATOM 910 C C . ILE A 1 112 ? -34.721 -4.390 54.479 1.00 91.06 112 ILE A C 1
ATOM 912 O O . ILE A 1 112 ? -35.495 -4.488 55.432 1.00 91.06 112 ILE A O 1
ATOM 916 N N . LEU A 1 113 ? -33.404 -4.567 54.607 1.00 88.00 113 LEU A N 1
ATOM 917 C CA . LEU A 1 113 ? -32.764 -4.969 55.862 1.00 88.00 113 LEU A CA 1
ATOM 918 C C . LEU A 1 113 ? -32.907 -3.906 56.958 1.00 88.00 113 LEU A C 1
ATOM 920 O O . LEU A 1 113 ? -33.198 -4.249 58.100 1.00 88.00 113 LEU A O 1
ATOM 924 N N . GLY A 1 114 ? -32.774 -2.622 56.620 1.00 87.00 114 GLY A N 1
ATOM 925 C CA . GLY A 1 114 ? -32.975 -1.518 57.562 1.00 87.00 114 GLY A CA 1
ATOM 926 C C . GLY A 1 114 ? -34.423 -1.389 58.044 1.00 87.00 114 GLY A C 1
ATOM 927 O O . GLY A 1 114 ? -34.665 -0.981 59.178 1.00 87.00 114 GLY A O 1
ATOM 928 N N . SER A 1 115 ? -35.393 -1.775 57.210 1.00 83.56 115 SER A N 1
ATOM 929 C CA . SER A 1 115 ? -36.818 -1.797 57.569 1.00 83.56 115 SER A CA 1
ATOM 930 C C . SER A 1 115 ? -37.248 -3.047 58.350 1.00 83.56 115 SER A C 1
ATOM 932 O O . SER A 1 115 ? -38.366 -3.103 58.875 1.00 83.56 115 SER A O 1
ATOM 934 N N . GLN A 1 116 ? -36.383 -4.061 58.444 1.00 81.19 116 GLN A N 1
ATOM 935 C CA . GLN A 1 116 ? -36.706 -5.308 59.118 1.00 81.19 116 GLN A CA 1
ATOM 936 C C . GLN A 1 116 ? -36.678 -5.087 60.634 1.00 81.19 116 GLN A C 1
ATOM 938 O O . GLN A 1 116 ? -35.631 -4.850 61.237 1.00 81.19 116 GLN A O 1
ATOM 943 N N . ARG A 1 117 ? -37.853 -5.157 61.273 1.00 68.44 117 ARG A N 1
ATOM 944 C CA . ARG A 1 117 ? -37.945 -5.103 62.736 1.00 68.44 117 ARG A CA 1
ATOM 945 C C . ARG A 1 117 ? -37.074 -6.203 63.335 1.00 68.44 117 ARG A C 1
ATOM 947 O O . ARG A 1 117 ? -37.117 -7.350 62.890 1.00 68.44 117 ARG A O 1
ATOM 954 N N . SER A 1 118 ? -36.296 -5.838 64.352 1.00 72.75 118 SER A N 1
ATOM 955 C CA . SER A 1 118 ? -35.505 -6.779 65.145 1.00 72.75 118 SER A CA 1
ATOM 956 C C . SER A 1 118 ? -36.364 -7.987 65.525 1.00 72.75 118 SER A C 1
ATOM 958 O O . SER A 1 118 ? -37.492 -7.818 65.979 1.00 72.75 118 SER A O 1
ATOM 960 N N . ALA A 1 119 ? -35.838 -9.208 65.396 1.00 66.62 119 ALA A N 1
ATOM 961 C CA . ALA A 1 119 ? -36.547 -10.422 65.819 1.00 66.62 119 ALA A CA 1
ATOM 962 C C . ALA A 1 119 ? -36.928 -10.409 67.319 1.00 66.62 119 ALA A C 1
ATOM 964 O O . ALA A 1 119 ? -37.785 -11.178 67.756 1.00 66.62 119 ALA A O 1
ATOM 965 N N . ASN A 1 120 ? -36.312 -9.514 68.099 1.00 68.69 120 ASN A N 1
ATOM 966 C CA . ASN A 1 120 ? -36.625 -9.278 69.506 1.00 68.69 120 ASN A CA 1
ATOM 967 C C . ASN A 1 120 ? -37.656 -8.154 69.722 1.00 68.69 120 ASN A C 1
ATOM 969 O O . ASN A 1 120 ? -38.158 -8.003 70.835 1.00 68.69 120 ASN A O 1
ATOM 973 N N . ASP A 1 121 ? -38.004 -7.384 68.688 1.00 67.94 121 ASP A N 1
ATOM 974 C CA . ASP A 1 121 ? -39.068 -6.384 68.733 1.00 67.94 121 ASP A CA 1
ATOM 975 C C . ASP A 1 121 ? -40.440 -7.062 68.582 1.00 67.94 121 ASP A C 1
ATOM 977 O O . ASP A 1 121 ? -41.006 -7.200 67.497 1.00 67.94 121 ASP A O 1
ATOM 981 N N . ARG A 1 122 ? -40.980 -7.521 69.716 1.00 66.75 122 ARG A N 1
ATOM 982 C CA . ARG A 1 122 ? -42.309 -8.149 69.807 1.00 66.75 122 ARG A CA 1
ATOM 983 C C . ARG A 1 122 ? -43.463 -7.148 69.879 1.00 66.75 122 ARG A C 1
ATOM 985 O O . ARG A 1 122 ? -44.612 -7.579 69.975 1.00 66.75 122 ARG A O 1
ATOM 992 N N . SER A 1 123 ? -43.190 -5.842 69.795 1.00 67.75 123 SER A N 1
ATOM 993 C CA . SER A 1 123 ? -44.192 -4.776 69.969 1.00 67.75 123 SER A CA 1
ATOM 994 C C . SER A 1 123 ? -45.365 -4.843 68.978 1.00 67.75 123 SER A C 1
ATOM 996 O O . SER A 1 123 ? -46.417 -4.268 69.239 1.00 67.75 123 SER A O 1
ATOM 998 N N . GLY A 1 124 ? -45.220 -5.571 67.863 1.00 63.84 124 GLY A N 1
ATOM 999 C CA . GLY A 1 124 ? -46.277 -5.795 66.867 1.00 63.84 124 GLY A CA 1
ATOM 1000 C C . GLY A 1 124 ? -46.972 -7.163 66.919 1.00 63.84 124 GLY A C 1
ATOM 1001 O O . GLY A 1 124 ? -47.891 -7.391 66.143 1.00 63.84 124 GLY A O 1
ATOM 1002 N N . LEU A 1 125 ? -46.553 -8.082 67.798 1.00 67.50 125 LEU A N 1
ATOM 1003 C CA . LEU A 1 125 ? -47.073 -9.461 67.863 1.00 67.50 125 LEU A CA 1
ATOM 1004 C C . LEU A 1 125 ? -48.143 -9.668 68.947 1.00 67.50 125 LEU A C 1
ATOM 1006 O O . LEU A 1 125 ? -48.525 -10.802 69.220 1.00 67.50 125 LEU A O 1
ATOM 1010 N N . GLY A 1 126 ? -48.612 -8.595 69.589 1.00 61.19 126 GLY A N 1
ATOM 1011 C CA . GLY A 1 126 ? -49.635 -8.677 70.638 1.00 61.19 126 GLY A CA 1
ATOM 1012 C C . GLY A 1 126 ? -49.164 -9.348 71.933 1.00 61.19 126 GLY A C 1
ATOM 1013 O O . GLY A 1 126 ? -49.981 -9.629 72.803 1.00 61.19 126 GLY A O 1
ATOM 1014 N N . PHE A 1 127 ? -47.858 -9.593 72.088 1.00 58.56 127 PHE A N 1
ATOM 1015 C CA . PHE A 1 127 ? -47.287 -9.951 73.381 1.00 58.56 127 PHE A CA 1
ATOM 1016 C C . PHE A 1 127 ? -47.123 -8.668 74.188 1.00 58.56 127 PHE A C 1
ATOM 1018 O O . PHE A 1 127 ? -46.147 -7.938 74.012 1.00 58.56 127 PHE A O 1
ATOM 1025 N N . GLU A 1 128 ? -48.096 -8.384 75.050 1.00 58.28 128 GLU A N 1
ATOM 1026 C CA . GLU A 1 128 ? -47.927 -7.393 76.104 1.00 58.28 128 GLU A CA 1
ATOM 1027 C C . GLU A 1 128 ? -46.674 -7.767 76.898 1.00 58.28 128 GLU A C 1
ATOM 1029 O O . GLU A 1 128 ? -46.571 -8.848 77.483 1.00 58.28 128 GLU A O 1
ATOM 1034 N N . VAL A 1 129 ? -45.680 -6.880 76.874 1.00 59.50 129 VAL A N 1
ATOM 1035 C CA . VAL A 1 129 ? -44.612 -6.922 77.861 1.00 59.50 129 VAL A CA 1
ATOM 1036 C C . VAL A 1 129 ? -45.307 -6.610 79.172 1.00 59.50 129 VAL A C 1
ATOM 1038 O O . VAL A 1 129 ? -45.598 -5.449 79.458 1.00 59.50 129 VAL A O 1
ATOM 1041 N N . GLU A 1 130 ? -45.630 -7.645 79.944 1.00 55.56 130 GLU A N 1
ATOM 1042 C CA . GLU A 1 130 ? -45.994 -7.474 81.340 1.00 55.56 130 GLU A CA 1
ATOM 1043 C C . GLU A 1 130 ? -44.800 -6.794 82.008 1.00 55.56 130 GLU A C 1
ATOM 1045 O O . GLU A 1 130 ? -43.809 -7.425 82.379 1.00 55.56 130 GLU A O 1
ATOM 1050 N N . SER A 1 131 ? -44.857 -5.464 82.089 1.00 54.69 131 SER A N 1
ATOM 1051 C CA . SER 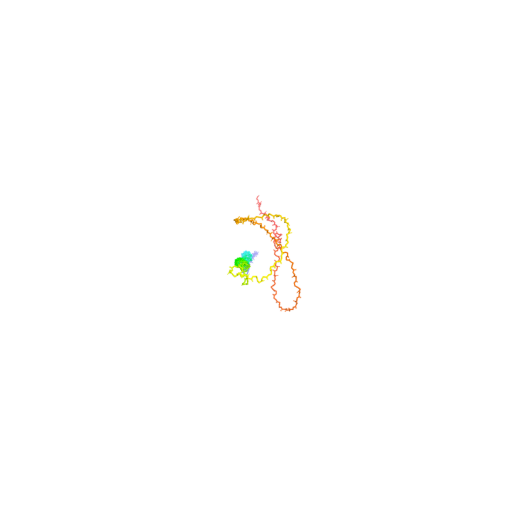A 1 131 ? -43.936 -4.687 82.890 1.00 54.69 131 SER A CA 1
ATOM 1052 C C . SER A 1 131 ? -44.138 -5.171 84.321 1.00 54.69 131 SER A C 1
ATOM 1054 O O . SER A 1 131 ? -45.100 -4.778 84.988 1.00 54.69 131 SER A O 1
ATOM 1056 N N . SER A 1 132 ? -43.268 -6.071 84.780 1.00 50.47 132 SER A N 1
ATOM 1057 C CA . SER A 1 132 ? -43.134 -6.392 86.194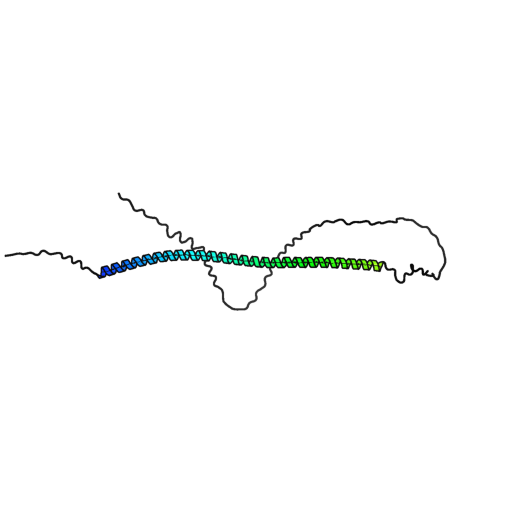 1.00 50.47 132 SER A CA 1
ATOM 1058 C C . SER A 1 132 ? -42.849 -5.070 86.895 1.00 50.47 132 SER A C 1
ATOM 1060 O O . SER A 1 132 ? -41.808 -4.447 86.679 1.00 50.47 132 SER A O 1
ATOM 1062 N N . GLY A 1 133 ? -43.874 -4.574 87.576 1.00 56.09 133 GLY A N 1
ATOM 1063 C CA . GLY A 1 133 ? -44.027 -3.156 87.813 1.00 56.09 133 GLY A CA 1
ATOM 1064 C C . GLY A 1 133 ? -43.037 -2.563 88.800 1.00 56.09 133 GLY A C 1
ATOM 1065 O O . GLY A 1 133 ? -42.620 -3.198 89.763 1.00 56.09 133 GLY A O 1
ATOM 1066 N N . THR A 1 134 ? -42.842 -1.260 88.640 1.00 41.66 134 THR A N 1
ATOM 1067 C CA . THR A 1 134 ? -42.587 -0.371 89.768 1.00 41.66 134 THR A CA 1
ATOM 1068 C C . THR A 1 134 ? -43.415 0.884 89.540 1.00 41.66 134 THR A C 1
ATOM 1070 O O . THR A 1 134 ? -43.109 1.732 88.708 1.00 41.66 134 THR A O 1
ATOM 1073 N N . LYS A 1 135 ? -44.550 0.953 90.233 1.00 48.97 135 LYS A N 1
ATOM 1074 C CA . LYS A 1 135 ? -45.404 2.139 90.291 1.00 48.97 135 LYS A CA 1
ATOM 1075 C C . LYS A 1 135 ? -44.809 3.156 91.275 1.00 48.97 135 LYS A C 1
ATOM 1077 O O . LYS A 1 135 ? -44.328 2.732 92.324 1.00 48.97 135 LYS A O 1
ATOM 1082 N N . LYS A 1 136 ? -45.078 4.442 90.971 1.00 48.75 136 LYS A N 1
A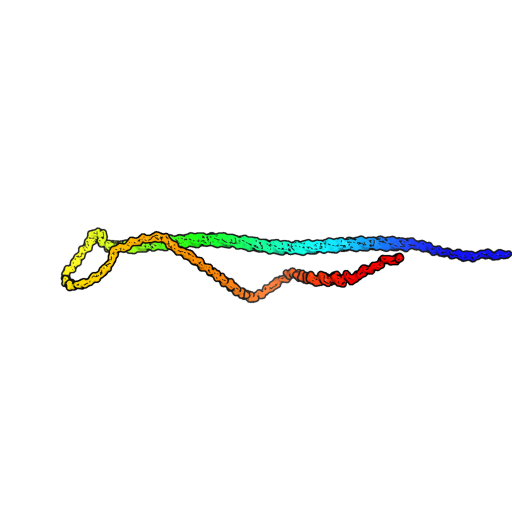TOM 1083 C CA . LYS A 1 136 ? -45.178 5.650 91.837 1.00 48.75 136 LYS A CA 1
ATOM 1084 C C . LYS A 1 136 ? -43.899 6.511 91.957 1.00 48.75 136 LYS A C 1
ATOM 1086 O O . LYS A 1 136 ? -42.846 5.968 92.232 1.00 48.75 136 LYS A O 1
ATOM 1091 N N . ASN A 1 137 ? -43.908 7.845 91.789 1.00 40.03 137 ASN A N 1
ATOM 1092 C CA . ASN A 1 137 ? -44.964 8.868 91.935 1.00 40.03 137 ASN A CA 1
ATOM 1093 C C . ASN A 1 137 ? -44.736 10.123 91.054 1.00 40.03 137 ASN A C 1
ATOM 1095 O O . ASN A 1 137 ? -43.628 10.374 90.597 1.00 40.03 137 ASN A O 1
ATOM 1099 N N . ASN A 1 138 ? -45.820 10.896 90.905 1.00 45.62 138 ASN A N 1
ATOM 1100 C CA . ASN A 1 138 ? -45.981 12.212 90.271 1.00 45.62 138 ASN A CA 1
ATOM 1101 C C . ASN A 1 138 ? -44.919 13.275 90.603 1.00 45.62 138 ASN A C 1
ATOM 1103 O O . ASN A 1 138 ? -44.623 13.478 91.776 1.00 45.62 138 ASN A O 1
ATOM 1107 N N . GLU A 1 139 ? -44.587 14.102 89.607 1.00 36.97 139 GLU A N 1
ATOM 1108 C CA . GLU A 1 139 ? -44.463 15.557 89.768 1.00 36.97 139 GLU A CA 1
ATOM 1109 C C . GLU A 1 139 ? -44.769 16.277 88.441 1.00 36.97 139 GLU A C 1
ATOM 1111 O O . GLU A 1 139 ? -44.473 15.782 87.356 1.00 36.97 139 GLU A O 1
ATOM 1116 N N . VAL A 1 140 ? -45.446 17.421 88.545 1.00 45.66 140 VAL A N 1
ATOM 1117 C CA . VAL A 1 140 ? -45.929 18.272 87.448 1.00 45.66 140 VAL A CA 1
ATOM 1118 C C . VAL A 1 140 ? -44.949 19.432 87.252 1.00 45.66 140 VAL A C 1
ATOM 1120 O O . VAL A 1 140 ? -44.667 20.120 88.224 1.00 45.66 140 VAL A O 1
ATOM 1123 N N . SER A 1 141 ? -44.524 19.740 86.020 1.00 36.75 141 SER A N 1
ATOM 1124 C CA . SER A 1 141 ? -44.405 21.135 85.537 1.00 36.75 141 SER A CA 1
ATOM 1125 C C . SER A 1 141 ? -44.372 21.174 83.996 1.00 36.75 141 SER A C 1
ATOM 1127 O O . SER A 1 141 ? -43.747 20.326 83.371 1.00 36.75 141 SER A O 1
ATOM 1129 N N . ILE A 1 142 ? -45.348 21.867 83.391 1.00 38.03 142 ILE A N 1
ATOM 1130 C CA . ILE A 1 142 ? -45.248 23.152 82.656 1.00 38.03 142 ILE A CA 1
ATOM 1131 C C . ILE A 1 142 ? -44.473 23.019 81.335 1.00 38.03 142 ILE A C 1
ATOM 1133 O O . ILE A 1 142 ? -43.267 22.808 81.324 1.00 38.03 142 ILE A O 1
ATOM 1137 N N . GLY A 1 143 ? -45.209 23.130 80.226 1.00 43.06 143 GLY A N 1
ATOM 1138 C CA . GLY A 1 143 ? -44.707 22.888 78.875 1.00 43.06 143 GLY A CA 1
ATOM 1139 C C . GLY A 1 143 ? -44.212 24.113 78.122 1.00 43.06 143 GLY A C 1
ATOM 1140 O O . GLY A 1 143 ? -44.153 25.198 78.684 1.00 43.06 143 GLY A O 1
ATOM 1141 N N . VAL A 1 144 ? -43.928 23.901 76.834 1.00 36.72 144 VAL A N 1
ATOM 1142 C CA . VAL A 1 144 ? -43.917 24.874 75.729 1.00 36.72 144 VAL A CA 1
ATOM 1143 C C . VAL A 1 144 ? -44.229 24.077 74.448 1.00 36.72 144 VAL A C 1
ATOM 1145 O O . VAL A 1 144 ? -43.729 22.963 74.285 1.00 36.72 144 VAL A O 1
ATOM 1148 N N . SER A 1 145 ? -45.126 24.611 73.614 1.00 52.16 145 SER A N 1
ATOM 1149 C CA . SER A 1 145 ? -45.435 24.153 72.250 1.00 52.16 145 SER A CA 1
ATOM 1150 C C . SER A 1 145 ? -44.214 24.242 71.327 1.00 52.16 145 SER A C 1
ATOM 1152 O O . SER A 1 145 ? -43.270 24.945 71.650 1.00 52.16 145 SER A O 1
ATOM 1154 N N . ASP A 1 146 ? -44.242 23.556 70.183 1.00 39.97 146 ASP A N 1
ATOM 1155 C CA . ASP A 1 146 ? -44.065 24.184 68.859 1.00 39.97 146 ASP A CA 1
ATOM 1156 C C . ASP A 1 146 ? -44.130 23.102 67.763 1.00 39.97 146 ASP A C 1
ATOM 1158 O O . ASP A 1 146 ? -43.218 22.304 67.585 1.00 39.97 146 ASP A O 1
ATOM 1162 N N . ASP A 1 147 ? -45.304 23.047 67.132 1.00 46.81 147 ASP A N 1
ATOM 1163 C CA . ASP A 1 147 ? -45.599 22.960 65.698 1.00 46.81 147 ASP A CA 1
ATOM 1164 C C . ASP A 1 147 ? -44.831 22.065 64.683 1.00 46.81 147 ASP A C 1
ATOM 1166 O O . ASP A 1 147 ? -43.629 21.819 64.726 1.00 46.81 147 ASP A O 1
ATOM 1170 N N . ILE A 1 148 ? -45.621 21.787 63.629 1.00 50.84 148 ILE A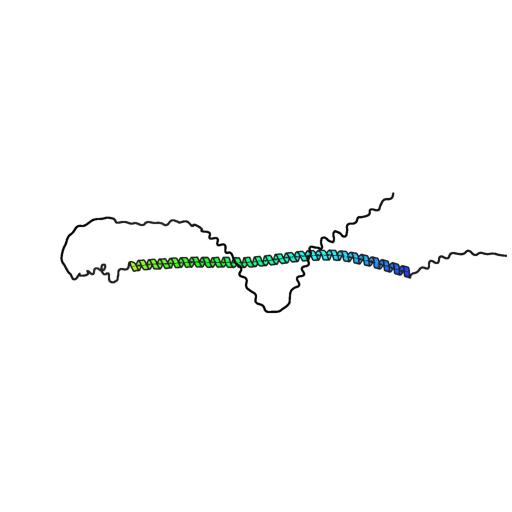 N 1
ATOM 1171 C CA . ILE A 1 148 ? -45.363 21.446 62.208 1.00 50.84 148 ILE A CA 1
ATOM 1172 C C . ILE A 1 148 ? -45.152 19.947 61.814 1.00 50.84 148 ILE A C 1
ATOM 1174 O O . ILE A 1 148 ? -44.672 19.149 62.612 1.00 50.84 148 ILE A O 1
ATOM 1178 N N . PRO A 1 149 ? -45.565 19.504 60.596 1.00 55.53 149 PRO A N 1
ATOM 1179 C CA . PRO A 1 149 ? -46.904 18.969 60.314 1.00 55.53 149 PRO A CA 1
ATOM 1180 C C . PRO A 1 149 ? -46.886 17.661 59.480 1.00 55.53 149 PRO A C 1
ATOM 1182 O O . PRO A 1 149 ? -45.853 17.167 59.030 1.00 55.53 149 PRO A O 1
ATOM 1185 N N . GLU A 1 150 ? -48.079 17.139 59.201 1.00 61.34 150 GLU A N 1
ATOM 1186 C CA . GLU A 1 150 ? -48.339 16.126 58.178 1.00 61.34 150 GLU A CA 1
ATOM 1187 C C . GLU A 1 150 ? -48.047 16.634 56.752 1.00 61.34 150 GLU A C 1
ATOM 1189 O O . GLU A 1 150 ? -48.386 17.763 56.397 1.00 61.34 150 GLU A O 1
ATOM 1194 N N . GLY A 1 151 ? -47.525 15.738 55.905 1.00 54.53 151 GLY A N 1
ATOM 1195 C CA . GLY A 1 151 ? -47.694 15.797 54.452 1.00 54.53 151 GLY A CA 1
ATOM 1196 C C . GLY A 1 151 ? -46.454 16.177 53.646 1.00 54.53 151 GLY A C 1
ATOM 1197 O O . GLY A 1 151 ? -46.169 17.352 53.449 1.00 54.53 151 GLY A O 1
ATOM 1198 N N . ILE A 1 152 ? -45.798 15.179 53.043 1.00 40.03 152 ILE A N 1
ATOM 1199 C CA . ILE A 1 152 ? -45.048 15.388 51.800 1.00 40.03 152 ILE A CA 1
ATOM 1200 C C . ILE A 1 152 ? -45.436 14.286 50.808 1.00 40.03 152 ILE A C 1
ATOM 1202 O O . ILE A 1 152 ? -44.997 13.141 50.896 1.00 40.03 152 ILE A O 1
ATOM 1206 N N . ILE A 1 153 ? -46.286 14.666 49.855 1.00 51.41 153 ILE A N 1
ATOM 1207 C CA . ILE A 1 153 ? -46.444 13.995 48.565 1.00 51.41 153 ILE A CA 1
ATOM 1208 C C . ILE A 1 153 ? -45.244 14.440 47.724 1.00 51.41 153 ILE A C 1
ATOM 1210 O O . ILE A 1 153 ? -45.163 15.616 47.376 1.00 51.41 153 ILE A O 1
ATOM 1214 N N . ILE A 1 154 ? -44.315 13.537 47.392 1.00 40.47 154 ILE A N 1
ATOM 1215 C CA . ILE A 1 154 ? -43.306 13.813 46.357 1.00 40.47 154 ILE A CA 1
ATOM 1216 C C . ILE A 1 154 ? -43.765 13.147 45.067 1.00 40.47 154 ILE A C 1
ATOM 1218 O O . ILE A 1 154 ? -43.606 11.950 44.843 1.00 40.47 154 ILE A O 1
ATOM 1222 N N . GLN A 1 155 ? -44.382 13.977 44.236 1.00 48.34 155 GLN A N 1
ATOM 1223 C CA . GLN A 1 155 ? -44.600 13.760 42.821 1.00 48.34 155 GLN A CA 1
ATOM 1224 C C . GLN A 1 155 ? -43.417 14.412 42.099 1.00 48.34 155 GLN A C 1
ATOM 1226 O O . GLN A 1 155 ? -43.333 15.636 42.091 1.00 48.34 155 GLN A O 1
ATOM 1231 N N . THR A 1 156 ? -42.516 13.644 41.487 1.00 38.31 156 THR A N 1
ATOM 1232 C CA . THR A 1 156 ? -41.570 14.200 40.506 1.00 38.31 156 THR A CA 1
ATOM 1233 C C . THR A 1 156 ? -41.352 13.230 39.346 1.00 38.31 156 THR A C 1
ATOM 1235 O O . THR A 1 156 ? -40.814 12.135 39.482 1.00 38.31 156 THR A O 1
ATOM 1238 N N . SER A 1 157 ? -41.839 13.650 38.178 1.00 42.84 157 SER A N 1
ATOM 1239 C CA . SER A 1 157 ? -41.437 13.140 36.866 1.00 42.84 157 SER A CA 1
ATOM 1240 C C . SER A 1 157 ? -40.015 13.618 36.512 1.00 42.84 157 SER A C 1
ATOM 1242 O O . SER A 1 157 ? -39.542 14.585 37.110 1.00 42.84 157 SER A O 1
ATOM 1244 N N . PRO A 1 158 ? -39.336 12.986 35.535 1.00 51.69 158 PRO A N 1
ATOM 1245 C CA . PRO A 1 158 ? -37.953 13.297 35.184 1.00 51.69 158 PRO A CA 1
ATOM 1246 C C . PRO A 1 158 ? -37.898 14.335 34.059 1.00 51.69 158 PRO A C 1
ATOM 1248 O O . PRO A 1 158 ? -38.579 14.139 33.056 1.00 51.69 158 PRO A O 1
ATOM 1251 N N . GLN A 1 159 ? -37.066 15.378 34.166 1.00 37.28 159 GLN A N 1
ATOM 1252 C CA . GLN A 1 159 ? -36.589 16.127 32.993 1.00 37.28 159 GLN A CA 1
ATOM 1253 C C . GLN A 1 159 ? -35.160 16.666 33.175 1.00 37.28 159 GLN A C 1
ATOM 1255 O O . GLN A 1 159 ? -34.913 17.550 33.983 1.00 37.28 159 GLN A O 1
ATOM 1260 N N . THR A 1 160 ? -34.272 16.074 32.371 1.00 49.00 160 THR A N 1
ATOM 1261 C CA . THR A 1 160 ? -33.327 16.716 31.441 1.00 49.00 160 THR A CA 1
ATOM 1262 C C . THR A 1 160 ? -32.371 17.800 31.961 1.00 49.00 160 THR A C 1
ATOM 1264 O O . THR A 1 160 ? -32.721 18.973 32.001 1.00 49.00 160 THR A O 1
ATOM 1267 N N . GLU A 1 161 ? -31.103 17.422 32.142 1.00 40.62 161 GLU A N 1
ATOM 1268 C CA . GLU A 1 161 ? -29.930 18.307 32.027 1.00 40.62 161 GLU A CA 1
ATOM 1269 C C . GLU A 1 161 ? -28.992 17.642 31.003 1.00 40.62 161 GLU A C 1
ATOM 1271 O O . GLU A 1 161 ? -28.583 16.497 31.175 1.00 40.62 161 GLU A O 1
ATOM 1276 N N . GLN A 1 162 ? -29.003 18.112 29.753 1.00 39.91 162 GLN A N 1
ATOM 1277 C CA . GLN A 1 162 ? -28.017 19.042 29.185 1.00 39.91 162 GLN A CA 1
ATOM 1278 C C . GLN A 1 162 ? -26.575 18.519 29.273 1.00 39.91 162 GLN A C 1
ATOM 1280 O O . GLN A 1 162 ? -25.857 18.752 30.237 1.00 39.91 162 GLN A O 1
ATOM 1285 N N . GLU A 1 163 ? -26.171 17.839 28.195 1.00 47.56 163 GLU A N 1
ATOM 1286 C CA . GLU A 1 163 ? -24.776 17.642 27.803 1.00 47.56 163 GLU A CA 1
ATOM 1287 C C . GLU A 1 163 ? -24.069 19.000 27.697 1.00 47.56 163 GLU A C 1
ATOM 1289 O O . GLU A 1 163 ? -24.389 19.811 26.825 1.00 47.56 163 GLU A O 1
ATOM 1294 N N . SER A 1 164 ? -23.065 19.225 28.540 1.00 42.31 164 SER A N 1
ATOM 1295 C CA . SER A 1 164 ? -21.940 20.089 28.197 1.00 42.31 164 SER A CA 1
ATOM 1296 C C . SER A 1 164 ? -20.774 19.195 27.792 1.00 42.31 164 SER A C 1
ATOM 1298 O O . SER A 1 164 ? -20.198 18.483 28.614 1.00 42.31 164 SER A O 1
ATOM 1300 N N . VAL A 1 165 ? -20.477 19.214 26.497 1.00 48.72 165 VAL A N 1
ATOM 1301 C CA . VAL A 1 165 ? -19.285 18.632 25.884 1.00 48.72 165 VAL A CA 1
ATOM 1302 C C . VAL A 1 165 ? -18.081 19.458 26.339 1.00 48.72 165 VAL A C 1
ATOM 1304 O O . VAL A 1 165 ? -17.931 20.601 25.919 1.00 48.72 165 VAL A O 1
ATOM 1307 N N . GLU A 1 166 ? -17.238 18.896 27.204 1.00 44.16 166 GLU A N 1
ATOM 1308 C CA . GLU A 1 166 ? -15.863 19.369 27.386 1.00 44.16 166 GLU A CA 1
ATOM 1309 C C . GLU A 1 166 ? -14.961 18.549 26.456 1.00 44.16 166 GLU A C 1
ATOM 1311 O O . GLU A 1 166 ? -14.610 17.400 26.734 1.00 44.16 166 GLU A O 1
ATOM 1316 N N . GLU A 1 167 ? -14.634 19.139 25.305 1.00 49.69 167 GLU A N 1
ATOM 1317 C CA . GLU A 1 167 ? -13.503 18.737 24.471 1.00 49.69 167 GLU A CA 1
ATOM 1318 C C . GLU A 1 167 ? -12.212 18.940 25.273 1.00 49.69 167 GLU A C 1
ATOM 1320 O O . GLU A 1 167 ? -11.722 20.057 25.425 1.00 49.69 167 GLU A O 1
ATOM 1325 N N . PHE A 1 168 ? -11.653 17.851 25.796 1.00 40.72 168 PHE A N 1
ATOM 1326 C CA . PHE A 1 168 ? -10.264 17.827 26.241 1.00 40.72 168 PHE A CA 1
ATOM 1327 C C . PHE A 1 168 ? -9.375 17.436 25.057 1.00 40.72 168 PHE A C 1
ATOM 1329 O O . PHE A 1 168 ? -9.130 16.256 24.796 1.00 40.72 168 PHE A O 1
ATOM 1336 N N . GLU A 1 169 ? -8.887 18.444 24.335 1.00 48.91 169 GLU A N 1
ATOM 1337 C CA . GLU A 1 169 ? -7.712 18.313 23.476 1.00 48.91 169 GLU A CA 1
ATOM 1338 C C . GLU A 1 169 ? -6.475 18.157 24.374 1.00 48.91 169 GLU A C 1
ATOM 1340 O O . GLU A 1 169 ? -5.964 19.123 24.940 1.00 48.91 169 GLU A O 1
ATOM 1345 N N . HIS A 1 170 ? -5.988 16.926 24.539 1.00 47.69 170 HIS A N 1
ATOM 1346 C CA . HIS A 1 170 ? -4.654 16.694 25.085 1.00 47.69 170 HIS A CA 1
ATOM 1347 C C . HIS A 1 170 ? -3.654 16.507 23.947 1.00 47.69 170 HIS A C 1
ATOM 1349 O O . HIS A 1 170 ? -3.453 15.416 23.414 1.00 47.69 170 HIS A O 1
ATOM 1355 N N . GLU A 1 171 ? -3.011 17.622 23.616 1.00 48.41 171 GLU A N 1
ATOM 1356 C CA . GLU A 1 171 ? -1.747 17.711 22.898 1.00 48.41 171 GLU A CA 1
ATOM 1357 C C . GLU A 1 171 ? -0.686 16.899 23.667 1.00 48.41 171 GLU A C 1
ATOM 1359 O O . GLU A 1 171 ? -0.289 17.242 24.783 1.00 48.41 171 GLU A O 1
ATOM 1364 N N . THR A 1 172 ? -0.279 15.756 23.112 1.00 47.91 172 THR A N 1
ATOM 1365 C CA . THR A 1 172 ? 0.796 14.926 23.671 1.00 47.91 172 THR A CA 1
ATOM 1366 C C . THR A 1 172 ? 2.083 15.200 22.909 1.00 47.91 172 THR A C 1
ATOM 1368 O O . THR A 1 172 ? 2.343 14.651 21.842 1.00 47.91 172 THR A O 1
ATOM 1371 N N . THR A 1 173 ? 2.906 16.074 23.483 1.00 44.09 173 THR A N 1
ATOM 1372 C CA . THR A 1 173 ? 4.292 16.297 23.073 1.00 44.09 173 THR A CA 1
ATOM 1373 C C . THR A 1 173 ? 5.110 15.038 23.362 1.00 44.09 173 THR A C 1
ATOM 1375 O O . THR A 1 173 ? 5.404 14.733 24.519 1.00 44.09 173 THR A O 1
ATOM 1378 N N . PHE A 1 174 ? 5.490 14.300 22.319 1.00 43.19 174 PHE A N 1
ATOM 1379 C CA . PHE A 1 174 ? 6.483 13.233 22.421 1.00 43.19 174 PHE A CA 1
ATOM 1380 C C . PHE A 1 174 ? 7.882 13.851 22.531 1.00 43.19 174 PHE A C 1
ATOM 1382 O O . PHE A 1 174 ? 8.351 14.515 21.611 1.00 43.19 174 PHE A O 1
ATOM 1389 N N . GLN A 1 175 ? 8.550 13.637 23.666 1.00 41.62 175 GLN A N 1
ATOM 1390 C CA . GLN A 1 175 ? 10.000 13.793 23.767 1.00 41.62 175 GLN A CA 1
ATOM 1391 C C . GLN A 1 175 ? 10.652 12.484 23.310 1.00 41.62 175 GLN A C 1
ATOM 1393 O O . GLN A 1 175 ? 10.450 11.439 23.929 1.00 41.62 175 GLN A O 1
ATOM 1398 N N . GLU A 1 176 ? 11.412 12.550 22.216 1.00 42.06 176 GLU A N 1
ATOM 1399 C CA . GLU A 1 176 ? 12.302 11.479 21.770 1.00 42.06 176 GLU A CA 1
ATOM 1400 C C . GLU A 1 176 ? 13.366 11.210 22.841 1.00 42.06 176 GLU A C 1
ATOM 1402 O O . GLU A 1 176 ? 14.133 12.094 23.226 1.00 42.06 176 GLU A O 1
ATOM 1407 N N . ALA A 1 177 ? 13.408 9.971 23.325 1.00 40.81 177 ALA A N 1
ATOM 1408 C CA . ALA A 1 177 ? 14.532 9.450 24.083 1.00 40.81 177 ALA A CA 1
ATOM 1409 C C . ALA A 1 177 ? 15.460 8.710 23.112 1.00 40.81 177 ALA A C 1
ATOM 1411 O O . ALA A 1 177 ? 15.076 7.690 22.538 1.00 40.81 177 ALA A O 1
ATOM 1412 N N . GLU A 1 178 ? 16.681 9.216 22.940 1.00 59.75 178 GLU A N 1
ATOM 1413 C CA . GLU A 1 178 ? 17.754 8.499 22.250 1.00 59.75 178 GLU A CA 1
ATOM 1414 C C . GLU A 1 178 ? 18.155 7.233 23.027 1.00 59.75 178 GLU A C 1
ATOM 1416 O O . GLU A 1 178 ? 18.385 7.304 24.241 1.00 59.75 178 GLU A O 1
ATOM 1421 N N . PRO A 1 179 ? 18.351 6.083 22.360 1.00 54.03 179 PRO A N 1
ATOM 1422 C CA . PRO A 1 179 ? 19.135 5.005 22.926 1.00 54.03 179 PRO A CA 1
ATOM 1423 C C . PRO A 1 179 ? 20.592 5.081 22.454 1.00 54.03 179 PRO A C 1
ATOM 1425 O O . PRO A 1 179 ? 20.914 5.018 21.268 1.00 54.03 179 PRO A O 1
ATOM 1428 N N . ASN A 1 180 ? 21.464 5.172 23.458 1.00 39.22 180 ASN A N 1
ATOM 1429 C CA . ASN A 1 180 ? 22.912 5.057 23.378 1.00 39.22 180 ASN A CA 1
ATOM 1430 C C . ASN A 1 180 ? 23.401 3.788 22.660 1.00 39.22 180 ASN A C 1
ATOM 1432 O O . ASN A 1 180 ? 22.809 2.711 22.723 1.00 39.22 180 ASN A O 1
ATOM 1436 N N . SER A 1 181 ? 24.579 3.966 22.071 1.00 48.50 181 SER A N 1
ATOM 1437 C CA . SER A 1 181 ? 25.420 3.021 21.349 1.00 48.50 181 SER A CA 1
ATOM 1438 C C . SER A 1 181 ? 25.756 1.725 22.101 1.00 48.50 181 SER A C 1
ATOM 1440 O O . SER A 1 181 ? 26.168 1.718 23.261 1.00 48.50 181 SER A O 1
ATOM 1442 N N . SER A 1 182 ? 25.689 0.609 21.373 1.00 49.53 182 SER A N 1
ATOM 1443 C CA . SER A 1 182 ? 26.389 -0.634 21.696 1.00 49.53 182 SER A CA 1
ATOM 1444 C C . SER A 1 182 ? 26.904 -1.261 20.401 1.00 49.53 182 SER A C 1
ATOM 1446 O O . SER A 1 182 ? 26.159 -1.476 19.450 1.00 49.53 182 SER A O 1
ATOM 1448 N N . SER A 1 183 ? 28.214 -1.471 20.363 1.00 51.81 183 SER A N 1
ATOM 1449 C CA . SER A 1 183 ? 29.018 -1.977 19.256 1.00 51.81 183 SER A CA 1
ATOM 1450 C C . SER A 1 183 ? 29.275 -3.481 19.390 1.00 51.81 183 SER A C 1
ATOM 1452 O O . SER A 1 183 ? 29.618 -3.913 20.487 1.00 51.81 183 SER A O 1
ATOM 1454 N N . LEU A 1 184 ? 29.167 -4.246 18.284 1.00 43.69 184 LEU A N 1
ATOM 1455 C CA . LEU A 1 184 ? 30.127 -5.256 17.752 1.00 43.69 184 LEU A CA 1
ATOM 1456 C C . LEU A 1 184 ? 29.523 -6.041 16.537 1.00 43.69 184 LEU A C 1
ATOM 1458 O O . LEU A 1 184 ? 28.325 -5.910 16.311 1.00 43.69 184 LEU A O 1
ATOM 1462 N N . PRO A 1 185 ? 30.287 -6.812 15.720 1.00 50.34 185 PRO A N 1
ATOM 1463 C CA . PRO A 1 185 ? 30.842 -6.360 14.438 1.00 50.34 185 PRO A CA 1
ATOM 1464 C C . PRO A 1 185 ? 30.408 -7.180 13.187 1.00 50.34 185 PRO A C 1
ATOM 1466 O O . PRO A 1 185 ? 29.847 -8.263 13.297 1.00 50.34 185 PRO A O 1
ATOM 1469 N N . GLU A 1 186 ? 30.780 -6.642 12.014 1.00 42.53 186 GLU A N 1
ATOM 1470 C CA . GLU A 1 186 ? 31.039 -7.286 10.702 1.00 42.53 186 GLU A CA 1
ATOM 1471 C C . GLU A 1 186 ? 29.922 -8.043 9.942 1.00 42.53 186 GLU A C 1
ATOM 1473 O O . GLU A 1 186 ? 29.627 -9.204 10.204 1.00 42.53 186 GLU A O 1
ATOM 1478 N N . SER A 1 187 ? 29.463 -7.436 8.835 1.00 40.06 187 SER A N 1
ATOM 1479 C CA . SER A 1 187 ? 29.560 -8.022 7.481 1.00 40.06 187 SER A CA 1
ATOM 1480 C C . SER A 1 187 ? 29.397 -6.915 6.418 1.00 40.06 187 SER A C 1
ATOM 1482 O O . SER A 1 187 ? 28.497 -6.089 6.573 1.00 40.06 187 SER A O 1
ATOM 1484 N N . PRO A 1 188 ? 30.233 -6.848 5.361 1.00 53.12 188 PRO A N 1
ATOM 1485 C CA . PRO A 1 188 ? 30.234 -5.735 4.419 1.00 53.12 188 PRO A CA 1
ATOM 1486 C C . PRO A 1 188 ? 29.428 -6.077 3.163 1.00 53.12 188 PRO A C 1
ATOM 1488 O O . PRO A 1 188 ? 29.935 -6.770 2.291 1.00 53.12 188 PRO A O 1
ATOM 1491 N N . GLU A 1 189 ? 28.210 -5.560 3.034 1.00 48.03 189 GLU A N 1
ATOM 1492 C CA . GLU A 1 189 ? 27.522 -5.466 1.737 1.00 48.03 189 GLU A CA 1
ATOM 1493 C C . GLU A 1 189 ? 26.716 -4.162 1.692 1.00 48.03 189 GLU A C 1
ATOM 1495 O O . GLU A 1 189 ? 25.500 -4.140 1.869 1.00 48.03 189 GLU A O 1
ATOM 1500 N N . GLU A 1 190 ? 27.418 -3.045 1.491 1.00 50.34 190 GLU A N 1
ATOM 1501 C CA . GLU A 1 190 ? 26.781 -1.819 1.013 1.00 50.34 190 GLU A CA 1
ATOM 1502 C C . GLU A 1 190 ? 26.418 -2.008 -0.471 1.00 50.34 190 GLU A C 1
ATOM 1504 O O . GLU A 1 190 ? 27.296 -2.349 -1.275 1.00 50.34 190 GLU A O 1
ATOM 1509 N N . PRO A 1 191 ? 25.164 -1.771 -0.893 1.00 46.19 191 PRO A N 1
ATOM 1510 C CA . PRO A 1 191 ? 24.923 -1.406 -2.275 1.00 46.19 191 PRO A CA 1
ATOM 1511 C C . PRO A 1 191 ? 25.577 -0.041 -2.491 1.00 46.19 191 PRO A C 1
ATOM 1513 O O . PRO A 1 191 ? 25.271 0.926 -1.801 1.00 46.19 191 PRO A O 1
ATOM 1516 N N . VAL A 1 192 ? 26.510 0.026 -3.438 1.00 41.91 192 VAL A N 1
ATOM 1517 C CA . VAL A 1 192 ? 27.069 1.293 -3.906 1.00 41.91 192 VAL A CA 1
ATOM 1518 C C . VAL A 1 192 ? 25.914 2.115 -4.476 1.00 41.91 192 VAL A C 1
ATOM 1520 O O . VAL A 1 192 ? 25.472 1.876 -5.602 1.00 41.91 192 VAL A O 1
ATOM 1523 N N . ASP A 1 193 ? 25.419 3.068 -3.691 1.00 41.12 193 ASP A N 1
ATOM 1524 C CA . ASP A 1 193 ? 24.578 4.149 -4.176 1.00 41.12 193 ASP A CA 1
ATOM 1525 C C . ASP A 1 193 ? 25.433 4.986 -5.123 1.00 41.12 193 ASP A C 1
ATOM 1527 O O . ASP A 1 193 ? 26.221 5.845 -4.729 1.00 41.12 193 ASP A O 1
ATOM 1531 N N . ILE A 1 194 ? 25.319 4.692 -6.416 1.00 44.91 194 ILE A N 1
ATOM 1532 C CA . ILE A 1 194 ? 25.813 5.596 -7.442 1.00 44.91 194 ILE A CA 1
ATOM 1533 C C . ILE A 1 194 ? 24.803 6.746 -7.505 1.00 44.91 194 ILE A C 1
ATOM 1535 O O . ILE A 1 194 ? 23.893 6.755 -8.338 1.00 44.91 194 ILE A O 1
ATOM 1539 N N . GLU A 1 195 ? 24.958 7.717 -6.606 1.00 41.81 195 GLU A N 1
ATOM 1540 C CA . GLU A 1 195 ? 24.460 9.072 -6.815 1.00 41.81 195 GLU A CA 1
ATOM 1541 C C . GLU A 1 195 ? 25.155 9.625 -8.061 1.00 41.81 195 GLU A C 1
ATOM 1543 O O . GLU A 1 195 ? 26.223 10.232 -8.006 1.00 41.81 195 GLU A O 1
ATOM 1548 N N . ILE A 1 196 ? 24.577 9.371 -9.235 1.00 51.34 196 ILE A N 1
ATOM 1549 C CA . ILE A 1 196 ? 24.952 10.138 -10.413 1.00 51.34 196 ILE A CA 1
ATOM 1550 C C . ILE A 1 196 ? 24.208 11.464 -10.306 1.00 51.34 196 ILE A C 1
ATOM 1552 O O . ILE A 1 196 ? 23.011 11.561 -10.583 1.00 51.34 196 ILE A O 1
ATOM 1556 N N . GLU A 1 197 ? 24.948 12.475 -9.869 1.00 45.78 197 GLU A N 1
ATOM 1557 C CA . GLU A 1 197 ? 24.578 13.884 -9.857 1.00 45.78 197 GLU A CA 1
ATOM 1558 C C . GLU A 1 197 ? 24.284 14.356 -11.301 1.00 45.78 197 GLU A C 1
ATOM 1560 O O . GLU A 1 197 ? 25.126 14.897 -12.014 1.00 45.78 197 GLU A O 1
ATOM 1565 N N . TYR A 1 198 ? 23.067 14.096 -11.787 1.00 50.09 198 TYR A N 1
ATOM 1566 C CA . TYR A 1 198 ? 22.638 14.367 -13.168 1.00 50.09 198 TYR A CA 1
ATOM 1567 C C . TYR A 1 198 ? 22.106 15.792 -13.388 1.00 50.09 198 TYR A C 1
ATOM 1569 O O . TYR A 1 198 ? 21.316 16.025 -14.299 1.00 50.09 198 TYR A O 1
ATOM 1577 N N . VAL A 1 199 ? 22.538 16.773 -12.591 1.00 45.88 199 VAL A N 1
ATOM 1578 C CA . VAL A 1 199 ? 22.097 18.172 -12.762 1.00 45.88 199 VAL A CA 1
ATOM 1579 C C . VAL A 1 199 ? 23.069 18.987 -13.635 1.00 45.88 199 VAL A C 1
ATOM 1581 O O . VAL A 1 199 ? 22.700 20.030 -14.166 1.00 45.88 199 VAL A O 1
ATOM 1584 N N . ALA A 1 200 ? 24.288 18.501 -13.894 1.00 44.09 200 ALA A N 1
ATOM 1585 C CA . ALA A 1 200 ? 25.305 19.289 -14.605 1.00 44.09 200 ALA A CA 1
ATOM 1586 C C . ALA A 1 200 ? 25.383 19.075 -16.134 1.00 44.09 200 ALA A C 1
ATOM 1588 O O . ALA A 1 200 ? 26.071 19.839 -16.811 1.00 44.09 200 ALA A O 1
ATOM 1589 N N . PHE A 1 201 ? 24.704 18.075 -16.714 1.00 44.69 201 PHE A N 1
ATOM 1590 C CA . PHE A 1 201 ? 24.911 17.736 -18.136 1.00 44.69 201 PHE A CA 1
ATOM 1591 C C . PHE A 1 201 ? 24.004 18.490 -19.122 1.00 44.69 201 PHE A C 1
ATOM 1593 O O . PHE A 1 201 ? 24.298 18.518 -20.318 1.00 44.69 201 PHE A O 1
ATOM 1600 N N . GLU A 1 202 ? 22.934 19.138 -18.652 1.00 46.47 202 GLU A N 1
ATOM 1601 C CA . GLU A 1 202 ? 22.042 19.909 -19.534 1.00 46.47 202 GLU A CA 1
ATOM 1602 C C . GLU A 1 202 ? 22.638 21.264 -19.962 1.00 46.47 202 GLU A C 1
ATOM 1604 O O . GLU A 1 202 ? 22.271 21.772 -21.018 1.00 46.47 202 GLU A O 1
ATOM 1609 N N . ASN A 1 203 ? 23.636 21.801 -19.244 1.00 46.06 203 ASN A N 1
ATOM 1610 C CA . ASN A 1 203 ? 24.214 23.120 -19.546 1.00 46.06 203 ASN A CA 1
ATOM 1611 C C . ASN A 1 203 ? 25.520 23.102 -20.365 1.00 46.06 203 ASN A C 1
ATOM 1613 O O . ASN A 1 203 ? 25.963 24.163 -20.786 1.00 46.06 203 ASN A O 1
ATOM 1617 N N . GLN A 1 204 ? 26.138 21.945 -20.644 1.00 45.91 204 GLN A N 1
ATOM 1618 C CA . GLN A 1 204 ? 27.389 21.889 -21.433 1.00 45.91 204 GLN A CA 1
ATOM 1619 C C . GLN A 1 204 ? 27.199 21.556 -22.921 1.00 45.91 204 GLN A C 1
ATOM 1621 O O . GLN A 1 204 ? 28.123 21.733 -23.709 1.00 45.91 204 GLN A O 1
ATOM 1626 N N . LEU A 1 205 ? 26.013 21.100 -23.339 1.00 48.28 205 LEU A N 1
ATOM 1627 C CA . LEU A 1 205 ? 25.747 20.792 -24.753 1.00 48.28 205 LEU A CA 1
ATOM 1628 C C . LEU A 1 205 ? 25.142 21.964 -25.538 1.00 48.28 205 LEU A C 1
ATOM 1630 O O . LEU A 1 205 ? 25.124 21.909 -26.767 1.00 48.28 205 LEU A O 1
ATOM 1634 N N . ALA A 1 206 ? 24.686 23.021 -24.860 1.00 49.25 206 ALA A N 1
ATOM 1635 C CA . ALA A 1 206 ? 24.164 24.222 -25.513 1.00 49.25 206 ALA A CA 1
ATOM 1636 C C . ALA A 1 206 ? 25.274 25.136 -26.075 1.00 49.25 206 ALA A C 1
ATOM 1638 O O . ALA A 1 206 ? 25.036 25.825 -27.062 1.00 49.25 206 ALA A O 1
ATOM 1639 N N . ASP A 1 207 ? 26.492 25.082 -25.523 1.00 46.66 207 ASP A N 1
ATOM 1640 C CA . ASP A 1 207 ? 27.589 25.996 -25.888 1.00 46.66 207 ASP A CA 1
ATOM 1641 C C . ASP A 1 207 ? 28.537 25.469 -26.984 1.00 46.66 207 ASP A C 1
ATOM 1643 O O . ASP A 1 207 ? 29.429 26.192 -27.421 1.00 46.66 207 ASP A O 1
ATOM 1647 N N . ILE A 1 208 ? 28.365 24.233 -27.475 1.00 52.44 208 ILE A N 1
ATOM 1648 C CA . ILE A 1 208 ? 29.293 23.640 -28.468 1.00 52.44 208 ILE A CA 1
ATOM 1649 C C . ILE A 1 208 ? 28.818 23.824 -29.925 1.00 52.44 208 ILE A C 1
ATOM 1651 O O . ILE A 1 208 ? 29.608 23.655 -30.850 1.00 52.44 208 ILE A O 1
ATOM 1655 N N . PHE A 1 209 ? 27.569 24.234 -30.175 1.00 48.22 209 PHE A N 1
ATOM 1656 C CA . PHE A 1 209 ? 27.065 24.449 -31.543 1.00 48.22 209 PHE A CA 1
ATOM 1657 C C . PHE A 1 209 ? 26.276 25.755 -31.689 1.00 48.22 209 PHE A C 1
ATOM 1659 O O . PHE A 1 209 ? 25.088 25.759 -32.005 1.00 48.22 209 PHE A O 1
ATOM 1666 N N . VAL A 1 210 ? 26.966 26.883 -31.521 1.00 52.56 210 VAL A N 1
ATOM 1667 C CA . VAL A 1 210 ? 26.546 28.160 -32.110 1.00 52.56 210 VAL A CA 1
ATOM 1668 C C . VAL A 1 210 ? 27.703 28.707 -32.937 1.00 52.56 210 VAL A C 1
ATOM 1670 O O . VAL A 1 210 ? 28.504 29.470 -32.421 1.00 52.56 210 VAL A O 1
ATOM 1673 N N . GLU A 1 211 ? 27.774 28.347 -34.221 1.00 45.56 211 GLU A N 1
ATOM 1674 C CA . GLU A 1 211 ? 28.367 29.208 -35.256 1.00 45.56 211 GLU A CA 1
ATOM 1675 C C . GLU A 1 211 ? 27.645 29.029 -36.610 1.00 45.56 211 GLU A C 1
ATOM 1677 O O . GLU A 1 211 ? 27.033 27.985 -36.858 1.00 45.56 211 GLU A O 1
ATOM 1682 N N . PRO A 1 212 ? 27.610 30.085 -37.448 1.00 45.81 212 PRO A N 1
ATOM 1683 C CA . PRO A 1 212 ? 26.516 30.333 -38.378 1.00 45.81 212 PRO A CA 1
ATOM 1684 C C . PRO A 1 212 ? 26.707 29.702 -39.763 1.00 45.81 212 PRO A C 1
ATOM 1686 O O . PRO A 1 212 ? 27.806 29.620 -40.307 1.00 45.81 212 PRO A O 1
ATOM 1689 N N . LEU A 1 213 ? 25.572 29.352 -40.374 1.00 41.97 213 LEU A N 1
ATOM 1690 C CA . LEU A 1 213 ? 25.419 29.066 -41.800 1.00 41.97 213 LEU A CA 1
ATOM 1691 C C . LEU A 1 213 ? 25.944 30.242 -42.641 1.00 41.97 213 LEU A C 1
ATOM 1693 O O . LEU A 1 213 ? 25.283 31.273 -42.768 1.00 41.97 213 LEU A O 1
ATOM 1697 N N . VAL A 1 214 ? 27.117 30.068 -43.249 1.00 45.06 214 VAL A N 1
ATOM 1698 C CA . VAL A 1 214 ? 27.593 30.912 -44.348 1.00 45.06 214 VAL A CA 1
ATOM 1699 C C . VAL A 1 214 ? 26.700 30.652 -45.562 1.00 45.06 214 VAL A C 1
ATOM 1701 O O . VAL A 1 214 ? 26.724 29.577 -46.160 1.00 45.06 214 VAL A O 1
ATOM 1704 N N . THR A 1 215 ? 25.880 31.636 -45.924 1.00 47.31 215 THR A N 1
ATOM 1705 C CA . THR A 1 215 ? 25.134 31.654 -47.184 1.00 47.31 215 THR A CA 1
ATOM 1706 C C . THR A 1 215 ? 26.046 32.118 -48.316 1.00 47.31 215 THR A C 1
ATOM 1708 O O . THR A 1 215 ? 26.205 33.318 -48.534 1.00 47.31 215 THR A O 1
ATOM 1711 N N . GLU A 1 216 ? 26.601 31.180 -49.080 1.00 47.94 216 GLU A N 1
ATOM 1712 C CA . GLU A 1 216 ? 27.065 31.449 -50.441 1.00 47.94 216 GLU A CA 1
ATOM 1713 C C . GLU A 1 216 ? 25.980 31.043 -51.444 1.00 47.94 216 GLU A C 1
ATOM 1715 O O . GLU A 1 216 ? 25.712 29.856 -51.629 1.00 47.94 216 GLU A O 1
ATOM 1720 N N . LYS A 1 217 ? 25.358 32.035 -52.096 1.00 48.31 217 LYS A N 1
ATOM 1721 C CA . LYS A 1 217 ? 24.955 32.001 -53.516 1.00 48.31 217 LYS A CA 1
ATOM 1722 C C . LYS A 1 217 ? 24.190 33.268 -53.891 1.00 48.31 217 LYS A C 1
ATOM 1724 O O . LYS A 1 217 ? 23.025 33.401 -53.544 1.00 48.31 217 LYS A O 1
ATOM 1729 N N . SER A 1 218 ? 24.829 34.129 -54.680 1.00 43.31 218 SER A N 1
ATOM 1730 C CA . SER A 1 218 ? 24.385 34.420 -56.053 1.00 43.31 218 SER A CA 1
ATOM 1731 C C . SER A 1 218 ? 25.282 35.497 -56.668 1.00 43.31 218 SER A C 1
ATOM 1733 O O . SER A 1 218 ? 25.045 36.689 -56.495 1.00 43.31 218 SER A O 1
ATOM 1735 N N . LEU A 1 219 ? 26.308 35.053 -57.397 1.00 46.38 219 LEU A N 1
ATOM 1736 C CA . LEU A 1 219 ? 26.810 35.784 -58.556 1.00 46.38 219 LEU A CA 1
ATOM 1737 C C . LEU A 1 219 ? 25.848 35.498 -59.715 1.00 46.38 219 LEU A C 1
ATOM 1739 O O . LEU A 1 219 ? 25.755 34.360 -60.175 1.00 46.38 219 LEU A O 1
ATOM 1743 N N . SER A 1 220 ? 25.134 36.534 -60.144 1.00 54.62 220 SER A N 1
ATOM 1744 C CA . SER A 1 220 ? 24.694 36.766 -61.519 1.00 54.62 220 SER A CA 1
ATOM 1745 C C . SER A 1 220 ? 24.631 38.265 -61.752 1.00 54.62 220 SER A C 1
ATOM 1747 O O . SER A 1 220 ? 24.366 39.000 -60.776 1.00 54.62 220 SER A O 1
#

Foldseek 3Di:
DDDDDDDPPPPPPPPPDVVVVVVVVVVVVVVVVVVVVVVVVVVVVVVVVVVVVVVVVVVVVVVVVVVVVVVVVVVVVVVVVVVVVVVVVVVVVVVVVVVVVVVVVVVVVVVVVVPDPDPPPCVPVPPPPPPPDDDDDDDDDDDDDDDDDDDDDDDDDDDDDDDDDDPDPDDDDDDDDDDDDDDDDDDDDDDPPPPPVPPPPVPPVVPPDDDDDDDDDDDD

pLDDT: mean 70.43, std 24.11, range [36.72, 98.75]

Mean predicted aligned error: 21.48 Å

Radius of gyration: 58.6 Å; Cα contacts (8 Å, |Δi|>4): 2; chains: 1; bounding box: 121×47×193 Å